Protein 5JJX (pdb70)

Secondary structure (DSSP, 8-state):
-HHHHHHHHHHHHHHHHH-TT-HHHHHHHHHHHHHTT-HHHHHHHHHHHHHHS---HHHHHHHHHHHHHH--SHHHHHHHHHHHHHHTTSS--HHHHHHHHHHHHHTTTSTTHHHHHHHHHHHHHHHHTT-TTTSHHHHHHHHHHHHTT--HHHHHHHHHHHTS--TTHHHHHHHHHHH-SSPPPHHHHHHHHHHHHHHHHHHHHHHHHHHSPTT-HHHHHHHHHHHHHH--HHHHHHHHHHHHHH-TT-HHHHHHHHHHHTT---HHHHHHHHHHHHHH-TT-HHHHHHHHHHHHHH-

Radius of gyration: 21.84 Å; Cα contacts (8 Å, |Δi|>4): 248; chains: 1; bounding box: 52×48×53 Å

Structure (mmCIF, N/CA/C/O backbone):
data_5JJX
#
_entry.id   5JJX
#
_cell.length_a   135.113
_cell.length_b   135.113
_cell.length_c   43.210
_cell.angle_alpha   90.000
_cell.angle_beta   90.000
_cell.angle_gamma   120.000
#
_symmetry.space_group_name_H-M   'P 63'
#
loop_
_entity.id
_entity.type
_entity.pdbx_description
1 polymer 'Squamous cell carcinoma antigen recognized by T-cells 3'
2 non-polymer 'CHLORIDE ION'
3 non-polymer 'UNKNOWN ATOM OR ION'
4 water water
#
loop_
_atom_site.group_PDB
_atom_site.id
_atom_site.type_symbol
_atom_site.label_atom_id
_atom_site.label_alt_id
_atom_site.label_comp_id
_atom_site.label_asym_id
_atom_site.label_entity_id
_atom_site.label_seq_id
_atom_site.pdbx_PDB_ins_code
_atom_site.Cartn_x
_atom_site.Cartn_y
_atom_site.Cartn_z
_atom_site.occupancy
_atom_site.B_iso_or_equiv
_atom_site.auth_seq_id
_atom_site.auth_comp_id
_atom_site.auth_asym_id
_atom_site.auth_atom_id
_atom_site.pdbx_PDB_model_num
ATOM 1 N N . GLU A 1 11 ? 77.967 2.023 -32.521 1.00 74.41 90 GLU A N 1
ATOM 2 C CA . GLU A 1 11 ? 77.380 3.398 -32.439 1.00 71.59 90 GLU A CA 1
ATOM 3 C C . GLU A 1 11 ? 77.842 4.203 -31.208 1.00 69.89 90 GLU A C 1
ATOM 4 O O . GLU A 1 11 ? 77.183 5.182 -30.843 1.00 69.04 90 GLU A O 1
ATOM 6 N N . GLU A 1 12 ? 78.968 3.819 -30.590 1.00 71.83 91 GLU A N 1
ATOM 7 C CA . GLU A 1 12 ? 79.533 4.565 -29.447 1.00 70.09 91 GLU A CA 1
ATOM 8 C C . GLU A 1 12 ? 79.965 5.974 -29.879 1.00 69.78 91 GLU A C 1
ATOM 9 O O . GLU A 1 12 ? 79.634 6.958 -29.216 1.00 69.95 91 GLU A O 1
ATOM 11 N N . GLU A 1 13 ? 80.686 6.060 -30.998 1.00 66.06 92 GLU A N 1
ATOM 12 C CA . GLU A 1 13 ? 81.098 7.347 -31.574 1.00 67.55 92 GLU A CA 1
ATOM 13 C C . GLU A 1 13 ? 79.900 8.224 -31.944 1.00 68.01 92 GLU A C 1
ATOM 14 O O . GLU A 1 13 ? 79.956 9.446 -31.757 1.00 68.40 92 GLU A O 1
ATOM 16 N N . LYS A 1 14 ? 78.829 7.605 -32.463 1.00 64.85 93 LYS A N 1
ATOM 17 C CA . LYS A 1 14 ? 77.562 8.309 -32.741 1.00 65.01 93 LYS A CA 1
ATOM 18 C C . LYS A 1 14 ? 76.967 8.919 -31.455 1.00 65.35 93 LYS A C 1
ATOM 19 O O . LYS A 1 14 ? 76.563 10.095 -31.448 1.00 63.96 93 LYS A O 1
ATOM 21 N N . ASN A 1 15 ? 76.937 8.120 -30.383 1.00 64.62 94 ASN A N 1
ATOM 22 C CA . ASN A 1 15 ? 76.395 8.551 -29.079 1.00 69.10 94 ASN A CA 1
ATOM 23 C C . ASN A 1 15 ? 77.230 9.690 -28.483 1.00 65.38 94 ASN A C 1
ATOM 24 O O . ASN A 1 15 ? 76.714 10.797 -28.229 1.00 58.98 94 ASN A O 1
ATOM 29 N N . GLN A 1 16 ? 78.524 9.407 -28.314 1.00 64.90 95 GLN A N 1
ATOM 30 C CA . GLN A 1 16 ? 79.489 10.375 -27.768 1.00 63.52 95 GLN A CA 1
ATOM 31 C C . GLN A 1 16 ? 79.489 11.717 -28.497 1.00 65.90 95 GLN A C 1
ATOM 32 O O . GLN A 1 16 ? 79.633 12.766 -27.865 1.00 62.09 95 GLN A O 1
ATOM 38 N N . LEU A 1 17 ? 79.301 11.677 -29.817 1.00 66.66 96 LEU A N 1
ATOM 39 C CA . LEU A 1 17 ? 79.117 12.888 -30.623 1.00 67.46 96 LEU A CA 1
ATOM 40 C C . LEU A 1 17 ? 77.873 13.688 -30.189 1.00 66.58 96 LEU A C 1
ATOM 41 O O . LEU A 1 17 ? 77.955 14.920 -30.033 1.00 59.79 96 LEU A O 1
ATOM 43 N N . GLU A 1 18 ? 76.737 13.003 -30.000 1.00 65.05 97 GLU A N 1
ATOM 44 C CA . GLU A 1 18 ? 75.500 13.689 -29.571 1.00 70.20 97 GLU A CA 1
ATOM 45 C C . GLU A 1 18 ? 75.511 14.052 -28.068 1.00 67.03 97 GLU A C 1
ATOM 46 O O . GLU A 1 18 ? 74.850 15.013 -27.668 1.00 69.43 97 GLU A O 1
ATOM 52 N N . ILE A 1 19 ? 76.262 13.305 -27.257 1.00 61.56 98 ILE A N 1
ATOM 53 C CA . ILE A 1 19 ? 76.586 13.736 -25.876 1.00 61.87 98 ILE A CA 1
ATOM 54 C C . ILE A 1 19 ? 77.358 15.066 -25.877 1.00 60.94 98 ILE A C 1
ATOM 55 O O . ILE A 1 19 ? 76.972 16.003 -25.171 1.00 54.11 98 ILE A O 1
ATOM 60 N N . GLU A 1 20 ? 78.418 15.153 -26.694 1.00 62.43 99 GLU A N 1
ATOM 61 C CA . GLU A 1 20 ? 79.207 16.395 -26.823 1.00 60.87 99 GLU A CA 1
ATOM 62 C C . GLU A 1 20 ? 78.382 17.549 -27.392 1.00 60.03 99 GLU A C 1
ATOM 63 O O . GLU A 1 20 ? 78.578 18.696 -26.988 1.00 64.23 99 GLU A O 1
ATOM 65 N N . ARG A 1 21 ? 77.464 17.250 -28.318 1.00 59.57 100 ARG A N 1
ATOM 66 C CA . ARG A 1 21 ? 76.605 18.283 -28.931 1.00 58.02 100 ARG A CA 1
ATOM 67 C C . ARG A 1 21 ? 75.667 18.908 -27.889 1.00 56.20 100 ARG A C 1
ATOM 68 O O . ARG A 1 21 ? 75.562 20.138 -27.768 1.00 61.19 100 ARG A O 1
ATOM 70 N N . LEU A 1 22 ? 74.995 18.036 -27.146 1.00 56.69 101 LEU A N 1
ATOM 71 C CA . LEU A 1 22 ? 74.098 18.423 -26.046 1.00 53.03 101 LEU A CA 1
ATOM 72 C C . LEU A 1 22 ? 74.834 19.225 -24.980 1.00 52.00 101 LEU A C 1
ATOM 73 O O . LEU A 1 22 ? 74.353 20.277 -24.553 1.00 53.16 101 LEU A O 1
ATOM 78 N N . GLU A 1 23 ? 76.019 18.746 -24.597 1.00 50.68 102 GLU A N 1
ATOM 79 C CA . GLU A 1 23 ? 76.928 19.505 -23.724 1.00 53.98 102 GLU A CA 1
ATOM 80 C C . GLU A 1 23 ? 77.254 20.907 -24.259 1.00 56.38 102 GLU A C 1
ATOM 81 O O . GLU A 1 23 ? 77.059 21.906 -23.544 1.00 54.40 102 GLU A O 1
ATOM 87 N N . GLU A 1 24 ? 77.707 20.992 -25.515 1.00 55.30 103 GLU A N 1
ATOM 88 C CA . GLU A 1 24 ? 77.964 22.299 -26.145 1.00 56.25 103 GLU A CA 1
ATOM 89 C C . GLU A 1 24 ? 76.714 23.197 -26.109 1.00 55.78 103 GLU A C 1
ATOM 90 O O . GLU A 1 24 ? 76.811 24.378 -25.753 1.00 54.09 103 GLU A O 1
ATOM 93 N N . GLN A 1 25 ? 75.553 22.620 -26.451 1.00 56.09 104 GLN A N 1
ATOM 94 C CA . GLN A 1 25 ? 74.258 23.322 -26.393 1.00 58.54 104 GLN A CA 1
ATOM 95 C C . GLN A 1 25 ? 73.946 23.828 -24.981 1.00 57.70 104 GLN A C 1
ATOM 96 O O . GLN A 1 25 ? 73.377 24.912 -24.821 1.00 59.81 104 GLN A O 1
ATOM 100 N N . LEU A 1 26 ? 74.304 23.043 -23.963 1.00 58.05 105 LEU A N 1
ATOM 101 C CA . LEU A 1 26 ? 74.145 23.489 -22.570 1.00 58.64 105 LEU A CA 1
ATOM 102 C C . LEU A 1 26 ? 75.138 24.586 -22.185 1.00 59.72 105 LEU A C 1
ATOM 103 O O . LEU A 1 26 ? 74.778 25.499 -21.442 1.00 61.79 105 LEU A O 1
ATOM 108 N N . SER A 1 27 ? 76.370 24.528 -22.689 1.00 61.23 106 SER A N 1
ATOM 109 C CA . SER A 1 27 ? 77.314 25.633 -22.458 1.00 62.32 106 SER A CA 1
ATOM 110 C C . SER A 1 27 ? 76.870 26.898 -23.200 1.00 65.47 106 SER A C 1
ATOM 111 O O . SER A 1 27 ? 77.097 28.008 -22.716 1.00 64.25 106 SER A O 1
ATOM 114 N N . ILE A 1 28 ? 76.224 26.722 -24.355 1.00 65.30 107 ILE A N 1
ATOM 115 C CA . ILE A 1 28 ? 75.584 27.831 -25.068 1.00 67.65 107 ILE A CA 1
ATOM 116 C C . ILE A 1 28 ? 74.415 28.362 -24.236 1.00 67.81 107 ILE A C 1
ATOM 117 O O . ILE A 1 28 ? 74.317 29.565 -23.997 1.00 64.95 107 ILE A O 1
ATOM 121 N N . ASN A 1 29 ? 73.539 27.456 -23.799 1.00 70.07 108 ASN A N 1
ATOM 122 C CA . ASN A 1 29 ? 72.373 27.824 -22.999 1.00 66.62 108 ASN A CA 1
ATOM 123 C C . ASN A 1 29 ? 72.006 26.751 -21.969 1.00 61.46 108 ASN A C 1
ATOM 124 O O . ASN A 1 29 ? 71.405 25.722 -22.307 1.00 56.28 108 ASN A O 1
ATOM 129 N N . VAL A 1 30 ? 72.365 27.015 -20.710 1.00 57.26 109 VAL A N 1
ATOM 130 C CA . VAL A 1 30 ? 72.098 26.076 -19.609 1.00 55.11 109 VAL A CA 1
ATOM 131 C C . VAL A 1 30 ? 70.609 25.938 -19.279 1.00 51.30 109 VAL A C 1
ATOM 132 O O . VAL A 1 30 ? 70.198 24.917 -18.725 1.00 51.26 109 VAL A O 1
ATOM 136 N N . TYR A 1 31 ? 69.807 26.946 -19.630 1.00 49.08 110 TYR A N 1
ATOM 137 C CA . TYR A 1 31 ? 68.364 26.943 -19.355 1.00 50.55 110 TYR A CA 1
ATOM 138 C C . TYR A 1 31 ? 67.491 26.154 -20.352 1.00 49.95 110 TYR A C 1
ATOM 139 O O . TYR A 1 31 ? 66.272 26.319 -20.367 1.00 54.82 110 TYR A O 1
ATOM 148 N N . ASP A 1 32 ? 68.098 25.280 -21.143 1.00 50.97 111 ASP A N 1
ATOM 149 C CA . ASP A 1 32 ? 67.371 24.381 -22.034 1.00 51.64 111 ASP A CA 1
ATOM 150 C C . ASP A 1 32 ? 67.042 23.070 -21.278 1.00 47.68 111 ASP A C 1
ATOM 151 O O . ASP A 1 32 ? 67.846 22.157 -21.235 1.00 47.58 111 ASP A O 1
ATOM 156 N N . TYR A 1 33 ? 65.856 23.016 -20.676 1.00 45.61 112 TYR A N 1
ATOM 157 C CA . TYR A 1 33 ? 65.371 21.855 -19.890 1.00 44.80 112 TYR A CA 1
ATOM 158 C C . TYR A 1 33 ? 65.408 20.509 -20.608 1.00 47.26 112 TYR A C 1
ATOM 159 O O . TYR A 1 33 ? 65.844 19.514 -20.033 1.00 44.56 112 TYR A O 1
ATOM 168 N N . ASN A 1 34 ? 64.920 20.470 -21.850 1.00 48.46 113 ASN A N 1
ATOM 169 C CA . ASN A 1 34 ? 64.849 19.208 -22.606 1.00 48.50 113 ASN A CA 1
ATOM 170 C C . ASN A 1 34 ? 66.213 18.665 -22.962 1.00 47.38 113 ASN A C 1
ATOM 171 O O . ASN A 1 34 ? 66.391 17.461 -23.018 1.00 53.02 113 ASN A O 1
ATOM 176 N N . CYS A 1 35 ? 67.170 19.559 -23.201 1.00 51.80 114 CYS A N 1
ATOM 177 C CA . CYS A 1 35 ? 68.558 19.175 -23.444 1.00 51.04 114 CYS A CA 1
ATOM 178 C C . CYS A 1 35 ? 69.149 18.458 -22.220 1.00 47.63 114 CYS A C 1
ATOM 179 O O . CYS A 1 35 ? 69.766 17.390 -22.347 1.00 44.48 114 CYS A O 1
ATOM 182 N N . HIS A 1 36 ? 68.936 19.034 -21.032 1.00 46.06 115 HIS A N 1
ATOM 183 C CA . HIS A 1 36 ? 69.315 18.371 -19.765 1.00 41.35 115 HIS A CA 1
ATOM 184 C C . HIS A 1 36 ? 68.739 16.966 -19.678 1.00 37.98 115 HIS A C 1
ATOM 185 O O . HIS A 1 36 ? 69.465 16.001 -19.419 1.00 38.14 115 HIS A O 1
ATOM 192 N N . VAL A 1 37 ? 67.437 16.853 -19.929 1.00 39.21 116 VAL A N 1
ATOM 193 C CA . VAL A 1 37 ? 66.745 15.568 -19.837 1.00 39.29 116 VAL A CA 1
ATOM 194 C C . VAL A 1 37 ? 67.308 14.570 -20.869 1.00 42.71 116 VAL A C 1
ATOM 195 O O . VAL A 1 37 ? 67.545 13.413 -20.541 1.00 44.19 116 VAL A O 1
ATOM 199 N N . ASP A 1 38 ? 67.501 15.030 -22.104 1.00 49.32 117 ASP A N 1
ATOM 200 C CA . ASP A 1 38 ? 68.047 14.192 -23.192 1.00 52.10 117 ASP A CA 1
ATOM 201 C C . ASP A 1 38 ? 69.446 13.698 -22.809 1.00 51.03 117 ASP A C 1
ATOM 202 O O . ASP A 1 38 ? 69.708 12.497 -22.798 1.00 53.56 117 ASP A O 1
ATOM 207 N N . LEU A 1 39 ? 70.316 14.641 -22.444 1.00 52.99 118 LEU A N 1
ATOM 208 C CA . LEU A 1 39 ? 71.662 14.328 -21.955 1.00 48.92 118 LEU A CA 1
ATOM 209 C C . LEU A 1 39 ? 71.652 13.266 -20.859 1.00 49.69 118 LEU A C 1
ATOM 210 O O . LEU A 1 39 ? 72.415 12.296 -20.944 1.00 49.32 118 LEU A O 1
ATOM 215 N N . ILE A 1 40 ? 70.789 13.432 -19.844 1.00 46.09 119 ILE A N 1
ATOM 216 C CA . ILE A 1 40 ? 70.734 12.480 -18.714 1.00 44.62 119 ILE A CA 1
ATOM 217 C C . ILE A 1 40 ? 70.223 11.099 -19.168 1.00 48.59 119 ILE A C 1
ATOM 218 O O . ILE A 1 40 ? 70.683 10.069 -18.648 1.00 44.22 119 ILE A O 1
ATOM 223 N N . ARG A 1 41 ? 69.258 11.084 -20.094 1.00 52.61 120 ARG A N 1
ATOM 224 C CA . ARG A 1 41 ? 68.659 9.814 -20.567 1.00 57.95 120 ARG A CA 1
ATOM 225 C C . ARG A 1 41 ? 69.705 8.888 -21.210 1.00 57.36 120 ARG A C 1
ATOM 226 O O . ARG A 1 41 ? 69.786 7.699 -20.872 1.00 63.31 120 ARG A O 1
ATOM 234 N N . LEU A 1 42 ? 70.498 9.457 -22.111 1.00 57.73 121 LEU A N 1
ATOM 235 C CA . LEU A 1 42 ? 71.598 8.743 -22.777 1.00 63.29 121 LEU A CA 1
ATOM 236 C C . LEU A 1 42 ? 72.522 8.063 -21.784 1.00 62.18 121 LEU A C 1
ATOM 237 O O . LEU A 1 42 ? 72.734 6.841 -21.835 1.00 62.45 121 LEU A O 1
ATOM 242 N N . LEU A 1 43 ? 73.024 8.875 -20.855 1.00 55.10 122 LEU A N 1
ATOM 243 C CA . LEU A 1 43 ? 74.103 8.491 -19.983 1.00 51.87 122 LEU A CA 1
ATOM 244 C C . LEU A 1 43 ? 73.695 7.368 -19.017 1.00 54.40 122 LEU A C 1
ATOM 245 O O . LEU A 1 43 ? 74.555 6.585 -18.596 1.00 53.87 122 LEU A O 1
ATOM 250 N N . ARG A 1 44 ? 72.404 7.295 -18.659 1.00 48.71 123 ARG A N 1
ATOM 251 C CA . ARG A 1 44 ? 71.889 6.227 -17.779 1.00 51.20 123 ARG A CA 1
ATOM 252 C C . ARG A 1 44 ? 71.936 4.875 -18.524 1.00 56.78 123 ARG A C 1
ATOM 253 O O . ARG A 1 44 ? 72.338 3.830 -17.948 1.00 48.50 123 ARG A O 1
ATOM 261 N N . LEU A 1 45 ? 71.566 4.926 -19.811 1.00 59.75 124 LEU A N 1
ATOM 262 C CA . LEU A 1 45 ? 71.601 3.761 -20.703 1.00 65.93 124 LEU A CA 1
ATOM 263 C C . LEU A 1 45 ? 73.040 3.367 -20.944 1.00 71.31 124 LEU A C 1
ATOM 264 O O . LEU A 1 45 ? 73.405 2.210 -20.738 1.00 72.69 124 LEU A O 1
ATOM 269 N N . GLU A 1 46 ? 73.854 4.348 -21.349 1.00 74.10 125 GLU A N 1
ATOM 270 C CA . GLU A 1 46 ? 75.293 4.142 -21.566 1.00 71.11 125 GLU A CA 1
ATOM 271 C C . GLU A 1 46 ? 76.085 3.676 -20.339 1.00 69.14 125 GLU A C 1
ATOM 272 O O . GLU A 1 46 ? 77.240 3.282 -20.475 1.00 80.37 125 GLU A O 1
ATOM 278 N N . GLY A 1 47 ? 75.486 3.727 -19.152 1.00 67.00 126 GLY A N 1
ATOM 279 C CA . GLY A 1 47 ? 76.131 3.247 -17.934 1.00 68.65 126 GLY A CA 1
ATOM 280 C C . GLY A 1 47 ? 77.194 4.179 -17.355 1.00 67.23 126 GLY A C 1
ATOM 281 O O . GLY A 1 47 ? 77.871 3.796 -16.395 1.00 67.55 126 GLY A O 1
ATOM 282 N N . GLU A 1 48 ? 77.343 5.389 -17.913 1.00 63.87 127 GLU A N 1
ATOM 283 C CA . GLU A 1 48 ? 78.252 6.412 -17.369 1.00 57.40 127 GLU A CA 1
ATOM 284 C C . GLU A 1 48 ? 77.682 6.970 -16.059 1.00 52.91 127 GLU A C 1
ATOM 285 O O . GLU A 1 48 ? 77.259 8.129 -16.000 1.00 51.54 127 GLU A O 1
ATOM 288 N N . LEU A 1 49 ? 77.698 6.147 -15.007 1.00 50.19 128 LEU A N 1
ATOM 289 C CA . LEU A 1 49 ? 77.042 6.457 -13.739 1.00 49.60 128 LEU A CA 1
ATOM 290 C C . LEU A 1 49 ? 77.516 7.787 -13.128 1.00 50.60 128 LEU A C 1
ATOM 291 O O . LEU A 1 49 ? 76.729 8.500 -12.490 1.00 42.18 128 LEU A O 1
ATOM 296 N N . THR A 1 50 ? 78.802 8.090 -13.311 1.00 45.26 129 THR A N 1
ATOM 297 C CA . THR A 1 50 ? 79.398 9.294 -12.751 1.00 45.23 129 THR A CA 1
ATOM 298 C C . THR A 1 50 ? 78.868 10.528 -13.455 1.00 39.27 129 THR A C 1
ATOM 299 O O . THR A 1 50 ? 78.443 11.469 -12.800 1.00 40.20 129 THR A O 1
ATOM 303 N N . LYS A 1 51 ? 78.864 10.521 -14.783 1.00 39.67 130 LYS A N 1
ATOM 304 C CA . LYS A 1 51 ? 78.371 11.669 -15.530 1.00 41.13 130 LYS A CA 1
ATOM 305 C C . LYS A 1 51 ? 76.856 11.875 -15.406 1.00 38.09 130 LYS A C 1
ATOM 306 O O . LYS A 1 51 ? 76.401 13.007 -15.491 1.00 37.65 130 LYS A O 1
ATOM 312 N N . VAL A 1 52 ? 76.097 10.798 -15.220 1.00 36.13 131 VAL A N 1
ATOM 313 C CA . VAL A 1 52 ? 74.654 10.875 -14.968 1.00 35.84 131 VAL A CA 1
ATOM 314 C C . VAL A 1 52 ? 74.376 11.617 -13.649 1.00 32.84 131 VAL A C 1
ATOM 315 O O . VAL A 1 52 ? 73.488 12.445 -13.589 1.00 33.43 131 VAL A O 1
ATOM 319 N N . ARG A 1 53 ? 75.108 11.261 -12.600 1.00 31.53 132 ARG A N 1
ATOM 320 C CA . ARG A 1 53 ? 74.927 11.882 -11.292 1.00 34.74 132 ARG A CA 1
ATOM 321 C C . ARG A 1 53 ? 75.281 13.370 -11.340 1.00 34.95 132 ARG A C 1
ATOM 322 O O . ARG A 1 53 ? 74.535 14.201 -10.814 1.00 29.69 132 ARG A O 1
ATOM 330 N N . MET A 1 54 ? 76.402 13.696 -11.976 1.00 34.27 133 MET A N 1
ATOM 331 C CA . MET A 1 54 ? 76.796 15.094 -12.182 1.00 39.12 133 MET A CA 1
ATOM 332 C C . MET A 1 54 ? 75.767 15.894 -12.992 1.00 35.45 133 MET A C 1
ATOM 333 O O . MET A 1 54 ? 75.450 17.040 -12.645 1.00 31.76 133 MET A O 1
ATOM 338 N N . ALA A 1 55 ? 75.244 15.290 -14.056 1.00 32.92 134 ALA A N 1
ATOM 339 C CA . ALA A 1 55 ? 74.229 15.931 -14.893 1.00 31.94 134 ALA A CA 1
ATOM 340 C C . ALA A 1 55 ? 72.928 16.175 -14.129 1.00 31.22 134 ALA A C 1
ATOM 341 O O . ALA A 1 55 ? 72.298 17.231 -14.269 1.00 29.68 134 ALA A O 1
ATOM 343 N N . ARG A 1 56 ? 72.515 15.178 -13.349 1.00 30.56 135 ARG A N 1
ATOM 344 C CA . ARG A 1 56 ? 71.359 15.333 -12.471 1.00 31.25 135 ARG A CA 1
ATOM 345 C C . ARG A 1 56 ? 71.564 16.449 -11.455 1.00 28.77 135 ARG A C 1
ATOM 346 O O . ARG A 1 56 ? 70.670 17.260 -11.247 1.00 28.79 135 ARG A O 1
ATOM 354 N N . GLN A 1 57 ? 72.743 16.498 -10.852 1.00 31.34 136 GLN A N 1
ATOM 355 C CA . GLN A 1 57 ? 73.042 17.524 -9.851 1.00 33.89 136 GLN A CA 1
ATOM 356 C C . GLN A 1 57 ? 72.927 18.907 -10.470 1.00 33.55 136 GLN A C 1
ATOM 357 O O . GLN A 1 57 ? 72.291 19.783 -9.903 1.00 32.84 136 GLN A O 1
ATOM 363 N N . LYS A 1 58 ? 73.511 19.076 -11.660 1.00 34.86 137 LYS A N 1
ATOM 364 C CA . LYS A 1 58 ? 73.482 20.365 -12.354 1.00 36.43 137 LYS A CA 1
ATOM 365 C C . LYS A 1 58 ? 72.107 20.738 -12.831 1.00 33.31 137 LYS A C 1
ATOM 366 O O . LYS A 1 58 ? 71.675 21.874 -12.625 1.00 29.76 137 LYS A O 1
ATOM 372 N N . MET A 1 59 ? 71.380 19.780 -13.403 1.00 29.64 138 MET A N 1
ATOM 373 C CA . MET A 1 59 ? 69.994 20.039 -13.759 1.00 30.18 138 MET A CA 1
ATOM 374 C C . MET A 1 59 ? 69.163 20.494 -12.552 1.00 30.26 138 MET A C 1
ATOM 375 O O . MET A 1 59 ? 68.402 21.457 -12.645 1.00 30.51 138 MET A O 1
ATOM 380 N N . SER A 1 60 ? 69.310 19.810 -11.428 1.00 30.33 139 SER A N 1
ATOM 381 C CA . SER A 1 60 ? 68.489 20.098 -10.260 1.00 30.93 139 SER A CA 1
ATOM 382 C C . SER A 1 60 ? 68.867 21.428 -9.581 1.00 31.78 139 SER A C 1
ATOM 383 O O . SER A 1 60 ? 68.049 21.978 -8.855 1.00 33.49 139 SER A O 1
ATOM 386 N N . GLU A 1 61 ? 70.089 21.921 -9.793 1.00 33.36 140 GLU A N 1
ATOM 387 C CA . GLU A 1 61 ? 70.452 23.293 -9.379 1.00 35.72 140 GLU A CA 1
ATOM 388 C C . GLU A 1 61 ? 69.698 24.345 -10.178 1.00 33.02 140 GLU A C 1
ATOM 389 O O . GLU A 1 61 ? 69.299 25.371 -9.658 1.00 33.53 140 GLU A O 1
ATOM 395 N N . ILE A 1 62 ? 69.531 24.086 -11.466 1.00 33.97 141 ILE A N 1
ATOM 396 C CA . ILE A 1 62 ? 68.876 25.024 -12.363 1.00 34.65 141 ILE A CA 1
ATOM 397 C C . ILE A 1 62 ? 67.363 24.913 -12.264 1.00 35.99 141 ILE A C 1
ATOM 398 O O . ILE A 1 62 ? 66.699 25.920 -12.237 1.00 35.19 141 ILE A O 1
ATOM 403 N N . PHE A 1 63 ? 66.809 23.700 -12.239 1.00 32.82 142 PHE A N 1
ATOM 404 C CA . PHE A 1 63 ? 65.365 23.511 -12.349 1.00 32.48 142 PHE A CA 1
ATOM 405 C C . PHE A 1 63 ? 64.743 22.759 -11.174 1.00 33.38 142 PHE A C 1
ATOM 406 O O . PHE A 1 63 ? 65.307 21.756 -10.731 1.00 31.32 142 PHE A O 1
ATOM 414 N N . PRO A 1 64 ? 63.550 23.208 -10.722 1.00 31.82 143 PRO A N 1
ATOM 415 C CA . PRO A 1 64 ? 62.647 22.335 -9.987 1.00 31.85 143 PRO A CA 1
ATOM 416 C C . PRO A 1 64 ? 62.358 21.107 -10.840 1.00 33.99 143 PRO A C 1
ATOM 417 O O . PRO A 1 64 ? 62.181 21.248 -12.053 1.00 32.05 143 PRO A O 1
ATOM 421 N N . LEU A 1 65 ? 62.363 19.923 -10.233 1.00 31.40 144 LEU A N 1
ATOM 422 C CA . LEU A 1 65 ? 62.096 18.682 -10.971 1.00 31.01 144 LEU A CA 1
ATOM 423 C C . LEU A 1 65 ? 60.728 18.117 -10.659 1.00 31.50 144 LEU A C 1
ATOM 424 O O . LEU A 1 65 ? 60.208 18.252 -9.525 1.00 31.08 144 LEU A O 1
ATOM 429 N N . THR A 1 66 ? 60.158 17.429 -11.654 1.00 34.28 145 THR A N 1
ATOM 430 C CA . THR A 1 66 ? 58.891 16.708 -11.480 1.00 33.01 145 THR A CA 1
ATOM 431 C C . THR A 1 66 ? 59.128 15.487 -10.619 1.00 33.34 145 THR A C 1
ATOM 432 O O . THR A 1 66 ? 60.278 15.053 -10.435 1.00 31.29 145 THR A O 1
ATOM 436 N N . GLU A 1 67 ? 58.040 14.907 -10.128 1.00 33.96 146 GLU A N 1
ATOM 437 C CA . GLU A 1 67 ? 58.123 13.678 -9.340 1.00 35.99 146 GLU A CA 1
ATOM 438 C C . GLU A 1 67 ? 58.840 12.558 -10.071 1.00 34.99 146 GLU A C 1
ATOM 439 O O . GLU A 1 67 ? 59.622 11.818 -9.467 1.00 32.22 146 GLU A O 1
ATOM 445 N N . GLU A 1 68 ? 58.555 12.412 -11.359 1.00 34.53 147 GLU A N 1
ATOM 446 C CA . GLU A 1 68 ? 59.183 11.362 -12.152 1.00 36.24 147 GLU A CA 1
ATOM 447 C C . GLU A 1 68 ? 60.684 11.501 -12.207 1.00 32.15 147 GLU A C 1
ATOM 448 O O . GLU A 1 68 ? 61.393 10.540 -12.016 1.00 32.55 147 GLU A O 1
ATOM 451 N N . LEU A 1 69 ? 61.173 12.699 -12.493 1.00 34.77 148 LEU A N 1
ATOM 452 C CA . LEU A 1 69 ? 62.616 12.914 -12.565 1.00 34.58 148 LEU A CA 1
ATOM 453 C C . LEU A 1 69 ? 63.314 12.656 -11.230 1.00 31.41 148 LEU A C 1
ATOM 454 O O . LEU A 1 69 ? 64.379 12.055 -11.203 1.00 30.81 148 LEU A O 1
ATOM 459 N N . TRP A 1 70 ? 62.701 13.094 -10.135 1.00 30.09 149 TRP A N 1
ATOM 460 C CA . TRP A 1 70 ? 63.288 12.861 -8.818 1.00 29.77 149 TRP A CA 1
ATOM 461 C C . TRP A 1 70 ? 63.376 11.375 -8.524 1.00 29.32 149 TRP A C 1
ATOM 462 O O . TRP A 1 70 ? 64.371 10.911 -8.002 1.00 30.15 149 TRP A O 1
ATOM 473 N N . LEU A 1 71 ? 62.288 10.663 -8.801 1.00 30.86 150 LEU A N 1
ATOM 474 C CA . LEU A 1 71 ? 62.184 9.259 -8.435 1.00 33.76 150 LEU A CA 1
ATOM 475 C C . LEU A 1 71 ? 63.162 8.381 -9.214 1.00 33.13 150 LEU A C 1
ATOM 476 O O . LEU A 1 71 ? 63.688 7.444 -8.641 1.00 32.14 150 LEU A O 1
ATOM 481 N N . GLU A 1 72 ? 63.416 8.698 -10.484 1.00 35.11 151 GLU A N 1
ATOM 482 C CA . GLU A 1 72 ? 64.456 7.991 -11.265 1.00 35.10 151 GLU A CA 1
ATOM 483 C C . GLU A 1 72 ? 65.839 8.133 -10.610 1.00 33.73 151 GLU A C 1
ATOM 484 O O . GLU A 1 72 ? 66.594 7.162 -10.477 1.00 30.09 151 GLU A O 1
ATOM 490 N N . TRP A 1 73 ? 66.146 9.353 -10.175 1.00 29.71 152 TRP A N 1
ATOM 491 C CA . TRP A 1 73 ? 67.376 9.613 -9.488 1.00 28.72 152 TRP A CA 1
ATOM 492 C C . TRP A 1 73 ? 67.408 8.883 -8.162 1.00 30.60 152 TRP A C 1
ATOM 493 O O . TRP A 1 73 ? 68.367 8.172 -7.875 1.00 30.92 152 TRP A O 1
ATOM 504 N N . LEU A 1 74 ? 66.371 9.063 -7.343 1.00 30.94 153 LEU A N 1
ATOM 505 C CA . LEU A 1 74 ? 66.346 8.419 -6.027 1.00 30.91 153 LEU A CA 1
ATOM 506 C C . LEU A 1 74 ? 66.476 6.893 -6.123 1.00 31.54 153 LEU A C 1
ATOM 507 O O . LEU A 1 74 ? 67.233 6.298 -5.372 1.00 29.57 153 LEU A O 1
ATOM 512 N N . HIS A 1 75 ? 65.757 6.279 -7.054 1.00 32.63 154 HIS A N 1
ATOM 513 C CA . HIS A 1 75 ? 65.876 4.831 -7.270 1.00 33.07 154 HIS A CA 1
ATOM 514 C C . HIS A 1 75 ? 67.304 4.373 -7.538 1.00 30.75 154 HIS A C 1
ATOM 515 O O . HIS A 1 75 ? 67.761 3.439 -6.898 1.00 31.87 154 HIS A O 1
ATOM 522 N N . ASP A 1 76 ? 68.012 5.061 -8.435 1.00 33.07 155 ASP A N 1
ATOM 523 C CA . ASP A 1 76 ? 69.395 4.719 -8.734 1.00 32.94 155 ASP A CA 1
ATOM 524 C C . ASP A 1 76 ? 70.282 4.864 -7.492 1.00 36.96 155 ASP A C 1
ATOM 525 O O . ASP A 1 76 ? 71.111 3.981 -7.197 1.00 35.69 155 ASP A O 1
ATOM 530 N N . GLU A 1 77 ? 70.089 5.956 -6.746 1.00 34.75 156 GLU A N 1
ATOM 531 C CA . GLU A 1 77 ? 70.903 6.215 -5.563 1.00 33.22 156 GLU A CA 1
ATOM 532 C C . GLU A 1 77 ? 70.579 5.238 -4.438 1.00 31.33 156 GLU A C 1
ATOM 533 O O . GLU A 1 77 ? 71.475 4.810 -3.743 1.00 35.15 156 GLU A O 1
ATOM 539 N N . ILE A 1 78 ? 69.312 4.874 -4.259 1.00 32.02 157 ILE A N 1
ATOM 540 C CA . ILE A 1 78 ? 68.956 3.843 -3.279 1.00 33.43 157 ILE A CA 1
ATOM 541 C C . ILE A 1 78 ? 69.730 2.534 -3.558 1.00 34.33 157 ILE A C 1
ATOM 542 O O . ILE A 1 78 ? 70.280 1.934 -2.645 1.00 33.49 157 ILE A O 1
ATOM 547 N N . SER A 1 79 ? 69.795 2.122 -4.822 1.00 34.16 158 SER A N 1
ATOM 548 C CA . SER A 1 79 ? 70.428 0.845 -5.168 1.00 34.73 158 SER A CA 1
ATOM 549 C C . SER A 1 79 ? 71.923 0.907 -4.990 1.00 36.06 158 SER A C 1
ATOM 550 O O . SER A 1 79 ? 72.542 -0.071 -4.596 1.00 38.26 158 SER A O 1
ATOM 553 N N . MET A 1 80 ? 72.503 2.066 -5.264 1.00 37.21 159 MET A N 1
ATOM 554 C CA . MET A 1 80 ? 73.935 2.242 -5.118 1.00 37.63 159 MET A CA 1
ATOM 555 C C . MET A 1 80 ? 74.412 2.447 -3.677 1.00 39.03 159 MET A C 1
ATOM 556 O O . MET A 1 80 ? 75.593 2.272 -3.406 1.00 39.97 159 MET A O 1
ATOM 561 N N . ALA A 1 81 ? 73.511 2.801 -2.763 1.00 37.36 160 ALA A N 1
ATOM 562 C CA . ALA A 1 81 ? 73.856 3.000 -1.352 1.00 39.04 160 ALA A CA 1
ATOM 563 C C . ALA A 1 81 ? 74.140 1.672 -0.656 1.00 43.32 160 ALA A C 1
ATOM 564 O O . ALA A 1 81 ? 73.289 0.779 -0.651 1.00 46.53 160 ALA A O 1
ATOM 566 N N . GLN A 1 82 ? 75.326 1.553 -0.061 1.00 42.12 161 GLN A N 1
ATOM 567 C CA . GLN A 1 82 ? 75.753 0.299 0.575 1.00 46.99 161 GLN A CA 1
ATOM 568 C C . GLN A 1 82 ? 75.841 0.292 2.089 1.00 48.26 161 GLN A C 1
ATOM 569 O O . GLN A 1 82 ? 75.716 -0.771 2.696 1.00 52.20 161 GLN A O 1
ATOM 575 N N . ASP A 1 83 ? 76.098 1.447 2.693 1.00 46.42 162 ASP A N 1
ATOM 576 C CA . ASP A 1 83 ? 76.289 1.538 4.144 1.00 46.88 162 ASP A CA 1
ATOM 577 C C . ASP A 1 83 ? 75.426 2.661 4.750 1.00 46.23 162 ASP A C 1
ATOM 578 O O . ASP A 1 83 ? 74.704 3.374 4.031 1.00 39.50 162 ASP A O 1
ATOM 583 N N . GLY A 1 84 ? 75.504 2.796 6.073 1.00 43.64 163 GLY A N 1
ATOM 584 C CA . GLY A 1 84 ? 74.779 3.829 6.825 1.00 44.48 163 GLY A CA 1
ATOM 585 C C . GLY A 1 84 ? 75.031 5.247 6.351 1.00 42.60 163 GLY A C 1
ATOM 586 O O . GLY A 1 84 ? 74.122 6.074 6.348 1.00 43.39 163 GLY A O 1
ATOM 587 N N . LEU A 1 85 ? 76.256 5.521 5.918 1.00 42.28 164 LEU A N 1
ATOM 588 C CA . LEU A 1 85 ? 76.630 6.850 5.466 1.00 44.94 164 LEU A CA 1
ATOM 589 C C . LEU A 1 85 ? 76.047 7.181 4.081 1.00 44.58 164 LEU A C 1
ATOM 590 O O . LEU A 1 85 ? 75.511 8.275 3.854 1.00 39.61 164 LEU A O 1
ATOM 595 N N . ASP A 1 86 ? 76.158 6.231 3.158 1.00 38.39 165 ASP A N 1
ATOM 596 C CA . ASP A 1 86 ? 75.462 6.335 1.871 1.00 38.72 165 ASP A CA 1
ATOM 597 C C . ASP A 1 86 ? 73.960 6.538 2.074 1.00 34.40 165 ASP A C 1
ATOM 598 O O . ASP A 1 86 ? 73.365 7.363 1.402 1.00 35.97 165 ASP A O 1
ATOM 603 N N . ARG A 1 87 ? 73.365 5.778 2.988 1.00 33.20 166 ARG A N 1
ATOM 604 C CA . ARG A 1 87 ? 71.942 5.913 3.315 1.00 35.45 166 ARG A CA 1
ATOM 605 C C . ARG A 1 87 ? 71.593 7.346 3.728 1.00 37.39 166 ARG A C 1
ATOM 606 O O . ARG A 1 87 ? 70.597 7.901 3.260 1.00 36.59 166 ARG A O 1
ATOM 614 N N . GLU A 1 88 ? 72.433 7.954 4.564 1.00 37.89 167 GLU A N 1
ATOM 615 C CA . GLU A 1 88 ? 72.195 9.333 5.001 1.00 41.10 167 GLU A CA 1
ATOM 616 C C . GLU A 1 88 ? 72.228 10.305 3.836 1.00 39.50 167 GLU A C 1
ATOM 617 O O . GLU A 1 88 ? 71.451 11.253 3.811 1.00 36.75 167 GLU A O 1
ATOM 623 N N . HIS A 1 89 ? 73.118 10.065 2.878 1.00 35.34 168 HIS A N 1
ATOM 624 C CA . HIS A 1 89 ? 73.188 10.896 1.693 1.00 36.97 168 HIS A CA 1
ATOM 625 C C . HIS A 1 89 ? 71.969 10.706 0.801 1.00 34.42 168 HIS A C 1
ATOM 626 O O . HIS A 1 89 ? 71.536 11.666 0.157 1.00 30.80 168 HIS A O 1
ATOM 633 N N . VAL A 1 90 ? 71.401 9.496 0.789 1.00 31.02 169 VAL A N 1
ATOM 634 C CA . VAL A 1 90 ? 70.132 9.272 0.093 1.00 30.87 169 VAL A CA 1
ATOM 635 C C . VAL A 1 90 ? 68.987 10.034 0.811 1.00 30.71 169 VAL A C 1
ATOM 636 O O . VAL A 1 90 ? 68.162 10.660 0.151 1.00 29.42 169 VAL A O 1
ATOM 640 N N . TYR A 1 91 ? 68.955 10.008 2.140 1.00 28.27 170 TYR A N 1
ATOM 641 C CA . TYR A 1 91 ? 67.995 10.830 2.877 1.00 29.14 170 TYR A CA 1
ATOM 642 C C . TYR A 1 91 ? 68.162 12.323 2.556 1.00 29.12 170 TYR A C 1
ATOM 643 O O . TYR A 1 91 ? 67.156 13.017 2.378 1.00 29.12 170 TYR A O 1
ATOM 652 N N . ASP A 1 92 ? 69.404 12.796 2.462 1.00 29.20 171 ASP A N 1
ATOM 653 C CA . ASP A 1 92 ? 69.679 14.172 2.030 1.00 32.43 171 ASP A CA 1
ATOM 654 C C . ASP A 1 92 ? 69.051 14.454 0.650 1.00 30.85 171 ASP A C 1
ATOM 655 O O . ASP A 1 92 ? 68.521 15.540 0.423 1.00 29.75 171 ASP A O 1
ATOM 660 N N . LEU A 1 93 ? 69.105 13.474 -0.264 1.00 29.75 172 LEU A N 1
ATOM 661 C CA . LEU A 1 93 ? 68.496 13.625 -1.581 1.00 28.45 172 LEU A CA 1
ATOM 662 C C . LEU A 1 93 ? 66.962 13.679 -1.524 1.00 28.22 172 LEU A C 1
ATOM 663 O O . LEU A 1 93 ? 66.355 14.488 -2.215 1.00 29.48 172 LEU A O 1
ATOM 668 N N . PHE A 1 94 ? 66.352 12.860 -0.669 1.00 29.42 173 PHE A N 1
ATOM 669 C CA . PHE A 1 94 ? 64.916 12.945 -0.403 1.00 29.74 173 PHE A CA 1
ATOM 670 C C . PHE A 1 94 ? 64.525 14.337 0.119 1.00 30.64 173 PHE A C 1
ATOM 671 O O . PHE A 1 94 ? 63.516 14.896 -0.302 1.00 28.05 173 PHE A O 1
ATOM 679 N N . GLU A 1 95 ? 65.331 14.890 1.024 1.00 29.62 174 GLU A N 1
ATOM 680 C CA . GLU A 1 95 ? 65.044 16.204 1.605 1.00 30.61 174 GLU A CA 1
ATOM 681 C C . GLU A 1 95 ? 65.049 17.303 0.544 1.00 30.87 174 GLU A C 1
ATOM 682 O O . GLU A 1 95 ? 64.211 18.185 0.560 1.00 33.04 174 GLU A O 1
ATOM 688 N N . LYS A 1 96 ? 65.985 17.222 -0.386 1.00 30.20 175 LYS A N 1
ATOM 689 C CA . LYS A 1 96 ? 66.049 18.126 -1.541 1.00 33.22 175 LYS A CA 1
ATOM 690 C C . LYS A 1 96 ? 64.798 17.895 -2.419 1.00 32.94 175 LYS A C 1
ATOM 691 O O . LYS A 1 96 ? 64.093 18.849 -2.810 1.00 30.98 175 LYS A O 1
ATOM 697 N N . ALA A 1 97 ? 64.500 16.621 -2.664 1.00 31.19 176 ALA A N 1
ATOM 698 C CA . ALA A 1 97 ? 63.415 16.227 -3.574 1.00 32.05 176 ALA A CA 1
ATOM 699 C C . ALA A 1 97 ? 62.028 16.721 -3.183 1.00 31.43 176 ALA A C 1
ATOM 700 O O . ALA A 1 97 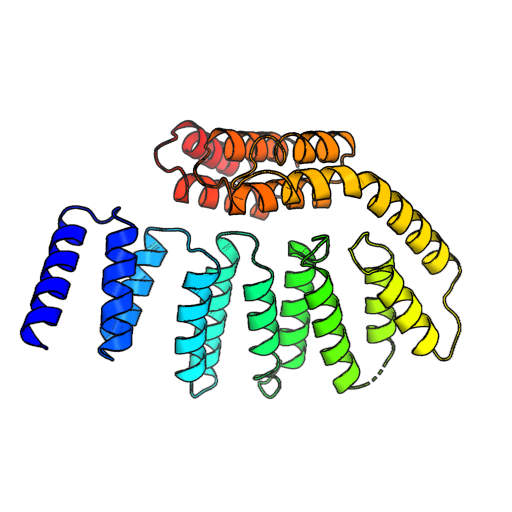? 61.242 17.132 -4.045 1.00 32.53 176 ALA A O 1
ATOM 702 N N . VAL A 1 98 ? 61.718 16.686 -1.894 1.00 30.41 177 VAL A N 1
ATOM 703 C CA . VAL A 1 98 ? 60.377 17.043 -1.437 1.00 31.57 177 VAL A CA 1
ATOM 704 C C . VAL A 1 98 ? 60.104 18.549 -1.443 1.00 32.68 177 VAL A C 1
ATOM 705 O O . VAL A 1 98 ? 58.947 18.968 -1.273 1.00 31.97 177 VAL A O 1
ATOM 709 N N . LYS A 1 99 ? 61.143 19.360 -1.646 1.00 32.14 178 LYS A N 1
ATOM 710 C CA . LYS A 1 99 ? 60.980 20.815 -1.607 1.00 31.66 178 LYS A CA 1
ATOM 711 C C . LYS A 1 99 ? 60.290 21.406 -2.826 1.00 32.31 178 LYS A C 1
ATOM 712 O O . LYS A 1 99 ? 59.700 22.474 -2.690 1.00 30.07 178 LYS A O 1
ATOM 718 N N . ASP A 1 100 ? 60.376 20.770 -4.005 1.00 28.59 179 ASP A N 1
ATOM 719 C CA . ASP A 1 100 ? 59.979 21.472 -5.254 1.00 29.00 179 ASP A CA 1
ATOM 720 C C . ASP A 1 100 ? 58.470 21.670 -5.403 1.00 29.47 179 ASP A C 1
ATOM 721 O O . ASP A 1 100 ? 57.993 22.803 -5.624 1.00 28.46 179 ASP A O 1
ATOM 726 N N . TYR A 1 101 ? 57.724 20.571 -5.279 1.00 30.08 180 TYR A N 1
ATOM 727 C CA . TYR A 1 101 ? 56.267 20.575 -5.384 1.00 30.79 180 TYR A CA 1
ATOM 728 C C . TYR A 1 101 ? 55.712 19.534 -4.447 1.00 32.84 180 TYR A C 1
ATOM 729 O O . TYR A 1 101 ? 56.450 18.639 -3.993 1.00 33.65 180 TYR A O 1
ATOM 738 N N A ILE A 1 102 ? 54.415 19.608 -4.139 0.50 33.28 181 ILE A N 1
ATOM 739 N N B ILE A 1 102 ? 54.411 19.614 -4.188 0.50 33.76 181 ILE A N 1
ATOM 740 C CA A ILE A 1 102 ? 53.822 18.531 -3.329 0.50 32.33 181 ILE A CA 1
ATOM 741 C CA B ILE A 1 102 ? 53.707 18.575 -3.430 0.50 33.20 181 ILE A CA 1
ATOM 742 C C A ILE A 1 102 ? 53.938 17.233 -4.113 0.50 32.42 181 ILE A C 1
ATOM 743 C C B ILE A 1 102 ? 53.916 17.224 -4.140 0.50 32.88 181 ILE A C 1
ATOM 744 O O A ILE A 1 102 ? 53.816 17.215 -5.336 0.50 33.97 181 ILE A O 1
ATOM 745 O O B ILE A 1 102 ? 53.839 17.164 -5.366 0.50 34.21 181 ILE A O 1
ATOM 754 N N . CYS A 1 103 ? 54.239 16.161 -3.392 1.00 32.32 182 CYS A N 1
ATOM 755 C CA . CYS A 1 103 ? 54.774 14.946 -4.004 1.00 31.97 182 CYS A CA 1
ATOM 756 C C . CYS A 1 103 ? 54.431 13.683 -3.205 1.00 32.22 182 CYS A C 1
ATOM 757 O O . CYS A 1 103 ? 55.309 13.092 -2.577 1.00 33.27 182 CYS A O 1
ATOM 760 N N . PRO A 1 104 ? 53.161 13.245 -3.270 1.00 32.92 183 PRO A N 1
ATOM 761 C CA . PRO A 1 104 ? 52.684 12.056 -2.538 1.00 33.29 183 PRO A CA 1
ATOM 762 C C . PRO A 1 104 ? 53.502 10.800 -2.815 1.00 32.70 183 PRO A C 1
ATOM 763 O O . PRO A 1 104 ? 53.756 10.027 -1.904 1.00 31.25 183 PRO A O 1
ATOM 767 N N . ASN A 1 105 ? 53.914 10.612 -4.064 1.00 32.36 184 ASN A N 1
ATOM 768 C CA . ASN A 1 105 ? 54.719 9.446 -4.434 1.00 33.51 184 ASN A CA 1
ATOM 769 C C . ASN A 1 105 ? 56.138 9.498 -3.916 1.00 32.51 184 ASN A C 1
ATOM 770 O O . ASN A 1 105 ? 56.674 8.469 -3.521 1.00 29.70 184 ASN A O 1
ATOM 775 N N . ILE A 1 106 ? 56.751 10.684 -3.885 1.00 29.14 185 ILE A N 1
ATOM 776 C CA . ILE A 1 106 ? 58.079 10.791 -3.273 1.00 29.71 185 ILE A CA 1
ATOM 777 C C . ILE A 1 106 ? 57.995 10.470 -1.786 1.00 28.77 185 ILE A C 1
ATOM 778 O O . ILE A 1 106 ? 58.848 9.742 -1.253 1.00 28.97 185 ILE A O 1
ATOM 783 N N . TRP A 1 107 ? 56.988 11.017 -1.110 1.00 28.75 186 TRP A N 1
ATOM 784 C CA . TRP A 1 107 ? 56.759 10.693 0.294 1.00 30.78 186 TRP A CA 1
ATOM 785 C C . TRP A 1 107 ? 56.556 9.200 0.530 1.00 30.95 186 TRP A C 1
ATOM 786 O O . TRP A 1 107 ? 57.144 8.645 1.453 1.00 29.03 186 TRP A O 1
ATOM 797 N N . LEU A 1 108 ? 55.758 8.535 -0.299 1.00 32.97 187 LEU A N 1
ATOM 798 C CA . LEU A 1 108 ? 55.586 7.078 -0.161 1.00 34.19 187 LEU A CA 1
ATOM 799 C C . LEU A 1 108 ? 56.897 6.341 -0.279 1.00 32.26 187 LEU A C 1
ATOM 800 O O . LEU A 1 108 ? 57.181 5.428 0.490 1.00 32.29 187 LEU A O 1
ATOM 805 N N . GLU A 1 109 ? 57.710 6.752 -1.234 1.00 31.61 188 GLU A N 1
ATOM 806 C CA . GLU A 1 109 ? 59.008 6.117 -1.439 1.00 33.91 188 GLU A CA 1
ATOM 807 C C . GLU A 1 109 ? 59.989 6.437 -0.317 1.00 32.67 188 GLU A C 1
ATOM 808 O O . GLU A 1 109 ? 60.806 5.594 0.045 1.00 31.26 188 GLU A O 1
ATOM 814 N N . TYR A 1 110 ? 59.886 7.638 0.248 1.00 32.41 189 TYR A N 1
ATOM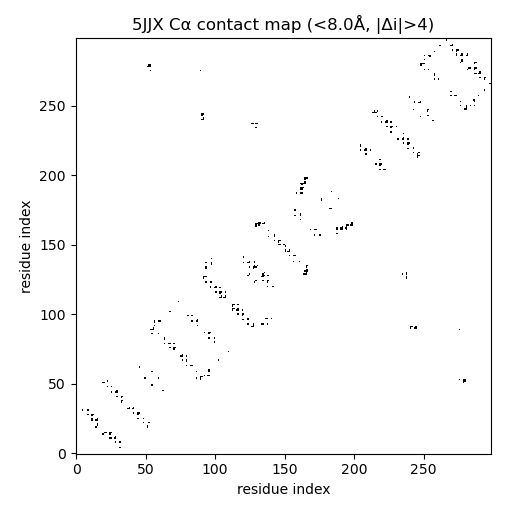 815 C CA . TYR A 1 110 ? 60.711 8.030 1.398 1.00 30.95 189 TYR A CA 1
ATOM 816 C C . TYR A 1 110 ? 60.360 7.130 2.585 1.00 31.13 189 TYR A C 1
ATOM 817 O O . TYR A 1 110 ? 61.257 6.580 3.242 1.00 29.68 189 TYR A O 1
ATOM 826 N N . GLY A 1 111 ? 59.055 6.978 2.834 1.00 31.87 190 GLY A N 1
ATOM 827 C CA . GLY A 1 111 ? 58.538 6.100 3.878 1.00 34.64 190 GLY A CA 1
ATOM 828 C C . GLY A 1 111 ? 59.025 4.666 3.724 1.00 37.00 190 GLY A C 1
ATOM 829 O O . GLY A 1 111 ? 59.526 4.080 4.686 1.00 37.18 190 GLY A O 1
ATOM 830 N N . GLN A 1 112 ? 58.903 4.114 2.512 1.00 38.52 191 GLN A N 1
ATOM 831 C CA . GLN A 1 112 ? 59.354 2.743 2.223 1.00 37.51 191 GLN A CA 1
ATOM 832 C C . GLN A 1 112 ? 60.875 2.606 2.378 1.00 39.09 191 GLN A C 1
ATOM 833 O O . GLN A 1 112 ? 61.345 1.626 2.984 1.00 39.28 191 GLN A O 1
ATOM 835 N N . TYR A 1 113 ? 61.651 3.580 1.879 1.00 35.69 192 TYR A N 1
ATOM 836 C CA . TYR A 1 113 ? 63.108 3.532 2.039 1.00 35.18 192 TYR A CA 1
ATOM 837 C C . TYR A 1 113 ? 63.525 3.567 3.523 1.00 34.63 192 TYR A C 1
ATOM 838 O O . TYR A 1 113 ? 64.434 2.825 3.948 1.00 33.12 192 TYR A O 1
ATOM 847 N N A SER A 1 114 ? 62.853 4.420 4.294 0.50 33.34 193 SER A N 1
ATOM 848 N N B SER A 1 114 ? 62.854 4.401 4.313 0.50 34.66 193 SER A N 1
ATOM 849 C CA A SER A 1 114 ? 63.082 4.539 5.729 0.50 32.24 193 SER A CA 1
ATOM 850 C CA B SER A 1 114 ? 63.140 4.499 5.742 0.50 34.42 193 SER A CA 1
ATOM 851 C C A SER A 1 114 ? 62.779 3.218 6.469 0.50 34.88 193 SER A C 1
ATOM 852 C C B SER A 1 114 ? 62.775 3.208 6.496 0.50 36.13 193 SER A C 1
ATOM 853 O O A SER A 1 114 ? 63.545 2.808 7.347 0.50 35.91 193 SER A O 1
ATOM 854 O O B SER A 1 114 ? 63.488 2.808 7.423 0.50 36.90 193 SER A O 1
ATOM 859 N N . VAL A 1 115 ? 61.679 2.556 6.098 1.00 35.05 194 VAL A N 1
ATOM 860 C CA . VAL A 1 115 ? 61.306 1.237 6.660 1.00 36.40 194 VAL A CA 1
ATOM 861 C C . VAL A 1 115 ? 62.360 0.172 6.286 1.00 39.54 194 VAL A C 1
ATOM 862 O O . VAL A 1 115 ? 62.653 -0.713 7.089 1.00 37.58 194 VAL A O 1
ATOM 866 N N . GLY A 1 116 ? 62.920 0.270 5.081 1.00 40.01 195 GLY A N 1
ATOM 867 C CA . GLY A 1 116 ? 64.081 -0.516 4.696 1.00 41.65 195 GLY A CA 1
ATOM 868 C C . GLY A 1 116 ? 65.277 -0.345 5.631 1.00 43.10 195 GLY A C 1
ATOM 869 O O . GLY A 1 116 ? 66.014 -1.302 5.884 1.00 42.93 195 GLY A O 1
ATOM 870 N N . GLY A 1 117 ? 65.475 0.868 6.144 1.00 37.14 196 GLY A N 1
ATOM 871 C CA . GLY A 1 117 ? 66.519 1.134 7.135 1.00 36.08 196 GLY A CA 1
ATOM 872 C C . GLY A 1 117 ? 66.085 1.093 8.585 1.00 32.67 196 GLY A C 1
ATOM 873 O O . GLY A 1 117 ? 66.728 1.693 9.429 1.00 34.88 196 GLY A O 1
ATOM 874 N N . ILE A 1 118 ? 65.016 0.376 8.887 1.00 33.78 197 ILE A N 1
ATOM 875 C CA . ILE A 1 118 ? 64.490 0.280 10.256 1.00 36.36 197 ILE A CA 1
ATOM 876 C C . ILE A 1 118 ? 65.553 -0.128 11.284 1.00 34.55 197 ILE A C 1
ATOM 877 O O . ILE A 1 118 ? 65.542 0.371 12.409 1.00 31.78 197 ILE A O 1
ATOM 882 N N . GLY A 1 119 ? 66.483 -0.976 10.867 1.00 33.06 198 GLY A N 1
ATOM 883 C CA . GLY A 1 119 ? 67.536 -1.477 11.724 1.00 36.75 198 GLY A CA 1
ATOM 884 C C . GLY A 1 119 ? 68.675 -0.526 12.014 1.00 38.52 198 GLY A C 1
ATOM 885 O O . GLY A 1 119 ? 69.567 -0.878 12.782 1.00 32.85 198 GLY A O 1
ATOM 886 N N . GLN A 1 120 ? 68.672 0.664 11.403 1.00 36.63 199 GLN A N 1
ATOM 887 C CA . GLN A 1 120 ? 69.583 1.735 11.819 1.00 38.88 199 GLN A CA 1
ATOM 888 C C . GLN A 1 120 ? 69.214 2.144 13.24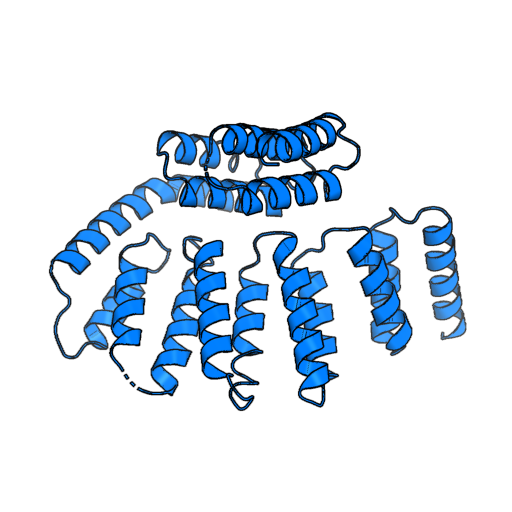5 1.00 37.09 199 GLN A C 1
ATOM 889 O O . GLN A 1 120 ? 68.055 2.026 13.647 1.00 34.92 199 GLN A O 1
ATOM 895 N N . LYS A 1 121 ? 70.190 2.633 14.006 1.00 38.65 200 LYS A N 1
ATOM 896 C CA . LYS A 1 121 ? 69.879 3.180 15.339 1.00 40.51 200 LYS A CA 1
ATOM 897 C C . LYS A 1 121 ? 68.964 4.387 15.149 1.00 40.07 200 LYS A C 1
ATOM 898 O O . LYS A 1 121 ? 69.233 5.229 14.313 1.00 37.26 200 LYS A O 1
ATOM 904 N N . GLY A 1 122 ? 67.872 4.442 15.898 1.00 40.01 201 GLY A N 1
ATOM 905 C CA . GLY A 1 122 ? 66.870 5.482 15.719 1.00 38.75 201 GLY A CA 1
ATOM 906 C C . GLY A 1 122 ? 65.973 5.277 14.508 1.00 37.92 201 GLY A C 1
ATOM 907 O O . GLY A 1 122 ? 65.273 6.189 14.114 1.00 38.27 201 GLY A O 1
ATOM 908 N N . GLY A 1 123 ? 65.969 4.075 13.937 1.00 38.56 202 GLY A N 1
ATOM 909 C CA . GLY A 1 123 ? 65.244 3.796 12.699 1.00 37.24 202 GLY A CA 1
ATOM 910 C C . GLY A 1 123 ? 63.736 3.900 12.823 1.00 38.58 202 GLY A C 1
ATOM 911 O O . GLY A 1 123 ? 63.080 4.299 11.864 1.00 36.86 202 GLY A O 1
ATOM 912 N N . LEU A 1 124 ? 63.184 3.577 13.995 1.00 35.67 203 LEU A N 1
ATOM 913 C CA . LEU A 1 124 ? 61.723 3.640 14.202 1.00 38.19 203 LEU A CA 1
ATOM 914 C C . LEU A 1 124 ? 61.211 5.086 14.207 1.00 36.66 203 LEU A C 1
ATOM 915 O O . LEU A 1 124 ? 60.184 5.391 13.600 1.00 36.74 203 LEU A O 1
ATOM 920 N N . GLU A 1 125 ? 61.936 5.943 14.906 1.00 37.66 204 GLU A N 1
ATOM 921 C CA . GLU A 1 125 ? 61.658 7.382 14.978 1.00 38.60 204 GLU A CA 1
ATOM 922 C C . GLU A 1 125 ? 61.746 8.032 13.593 1.00 36.42 204 GLU A C 1
ATOM 923 O O . GLU A 1 125 ? 60.992 8.955 13.293 1.00 38.61 204 GLU A O 1
ATOM 929 N N . LYS A 1 126 ? 62.700 7.576 12.785 1.00 34.21 205 LYS A N 1
ATOM 930 C CA . LYS A 1 126 ? 62.901 8.100 11.437 1.00 34.49 205 LYS A CA 1
ATOM 931 C C . LYS A 1 126 ? 61.677 7.788 10.589 1.00 35.91 205 LYS A C 1
ATOM 932 O O . LYS A 1 126 ? 61.165 8.684 9.905 1.00 37.14 205 LYS A O 1
ATOM 938 N N . VAL A 1 127 ? 61.194 6.538 10.645 1.00 34.49 206 VAL A N 1
ATOM 939 C CA . VAL A 1 127 ? 59.996 6.148 9.882 1.00 33.78 206 VAL A CA 1
ATOM 940 C C . VAL A 1 127 ? 58.767 6.983 10.278 1.00 34.49 206 VAL A C 1
ATOM 941 O O . VAL A 1 127 ? 58.023 7.484 9.401 1.00 29.77 206 VAL A O 1
ATOM 945 N N . ARG A 1 128 ? 58.517 7.102 11.582 1.00 32.39 207 ARG A N 1
ATOM 946 C CA . ARG A 1 128 ? 57.349 7.847 12.039 1.00 34.64 207 ARG A CA 1
ATOM 947 C C . ARG A 1 128 ? 57.436 9.339 11.709 1.00 34.52 207 ARG A C 1
ATOM 948 O O . ARG A 1 128 ? 56.408 9.955 11.418 1.00 34.71 207 ARG A O 1
ATOM 956 N N . SER A 1 129 ? 58.646 9.899 11.794 1.00 33.94 208 SER A N 1
ATOM 957 C CA . SER A 1 129 ? 58.882 11.295 11.397 1.00 36.18 208 SER A CA 1
ATOM 958 C C . SER A 1 129 ? 58.542 11.493 9.912 1.00 34.93 208 SER A C 1
ATOM 959 O O . SER A 1 129 ? 57.827 12.440 9.535 1.00 34.36 208 SER A O 1
ATOM 962 N N . VAL A 1 130 ? 59.013 10.576 9.078 1.00 31.88 209 VAL A N 1
ATOM 963 C CA . VAL A 1 130 ? 58.751 10.649 7.636 1.00 30.87 209 VAL A CA 1
ATOM 964 C C . VAL A 1 130 ? 57.251 10.603 7.318 1.00 33.01 209 VAL A C 1
ATOM 965 O O . VAL A 1 130 ? 56.759 11.445 6.552 1.00 30.60 209 VAL A O 1
ATOM 969 N N . PHE A 1 131 ? 56.520 9.656 7.910 1.00 30.91 210 PHE A N 1
ATOM 970 C CA . PHE A 1 131 ? 55.078 9.549 7.659 1.00 33.73 210 PHE A CA 1
ATOM 971 C C . PHE A 1 131 ? 54.273 10.725 8.220 1.00 32.86 210 PHE A C 1
ATOM 972 O O . PHE A 1 131 ? 53.330 11.177 7.565 1.00 34.28 210 PHE A O 1
ATOM 980 N N . GLU A 1 132 ? 54.624 11.209 9.407 1.00 32.93 211 GLU A N 1
ATOM 981 C CA . GLU A 1 132 ? 53.962 12.398 9.962 1.00 34.94 211 GLU A CA 1
ATOM 982 C C . GLU A 1 132 ? 54.199 13.634 9.076 1.00 34.57 211 GLU A C 1
ATOM 983 O O . GLU A 1 132 ? 53.272 14.408 8.823 1.00 36.44 211 GLU A O 1
ATOM 989 N N . ARG A 1 133 ? 55.425 13.807 8.599 1.00 31.42 212 ARG A N 1
ATOM 990 C CA . ARG A 1 133 ? 55.732 14.913 7.683 1.00 33.12 212 ARG A CA 1
ATOM 991 C C . ARG A 1 133 ? 54.995 14.791 6.342 1.00 33.53 212 ARG A C 1
ATOM 992 O O . ARG A 1 133 ? 54.478 15.787 5.813 1.00 31.90 212 ARG A O 1
ATOM 1000 N N . ALA A 1 134 ? 54.926 13.567 5.810 1.00 33.08 213 ALA A N 1
ATOM 1001 C CA . ALA A 1 134 ? 54.108 13.275 4.643 1.00 33.37 213 ALA A CA 1
ATOM 1002 C C . ALA A 1 134 ? 52.658 13.632 4.883 1.00 34.27 213 ALA A C 1
ATOM 1003 O O . ALA A 1 134 ? 52.045 14.263 4.040 1.00 33.53 213 ALA A O 1
ATOM 1005 N N . LEU A 1 135 ? 52.101 13.205 6.017 1.00 34.67 214 LEU A N 1
ATOM 1006 C CA . LEU A 1 135 ? 50.709 13.494 6.315 1.00 36.43 214 LEU A CA 1
ATOM 1007 C C . LEU A 1 135 ? 50.459 14.991 6.471 1.00 35.90 214 LEU A C 1
ATOM 1008 O O . LEU A 1 135 ? 49.440 15.478 5.999 1.00 36.92 214 LEU A O 1
ATOM 1013 N N . SER A 1 136 ? 51.389 15.722 7.084 1.00 36.51 215 SER A N 1
ATOM 1014 C CA . SER A 1 136 ? 51.296 17.175 7.149 1.00 35.96 215 SER A CA 1
ATOM 1015 C C . SER A 1 136 ? 51.204 17.867 5.790 1.00 36.44 215 SER A C 1
ATOM 1016 O O . SER A 1 136 ? 50.554 18.884 5.679 1.00 35.41 215 SER A O 1
ATOM 1019 N N . SER A 1 137 ? 51.865 17.327 4.774 1.00 35.46 216 SER A N 1
ATOM 1020 C CA . SER A 1 137 ? 51.853 17.928 3.443 1.00 35.53 216 SER A CA 1
ATOM 1021 C C . SER A 1 137 ? 50.663 17.457 2.611 1.00 36.25 216 SER A C 1
ATOM 1022 O O . SER A 1 137 ? 49.998 18.288 2.005 1.00 34.33 216 SER A O 1
ATOM 1025 N N . VAL A 1 138 ? 50.436 16.136 2.561 1.00 33.94 217 VAL A N 1
ATOM 1026 C CA . VAL A 1 138 ? 49.503 15.523 1.607 1.00 34.69 217 VAL A CA 1
ATOM 1027 C C . VAL A 1 138 ? 48.404 14.657 2.231 1.00 34.57 217 VAL A C 1
ATOM 1028 O O . VAL A 1 138 ? 47.656 14.014 1.495 1.00 33.23 217 VAL A O 1
ATOM 1032 N N . GLY A 1 139 ? 48.297 14.646 3.558 1.00 35.84 218 GLY A N 1
ATOM 1033 C CA . GLY A 1 139 ? 47.329 13.800 4.255 1.00 36.99 218 GLY A CA 1
ATOM 1034 C C . GLY A 1 139 ? 45.889 14.203 3.987 1.00 38.66 218 GLY A C 1
ATOM 1035 O O . GLY A 1 139 ? 44.989 13.382 4.143 1.00 42.94 218 GLY A O 1
ATOM 1036 N N . LEU A 1 140 ? 45.667 15.466 3.604 1.00 39.55 219 LEU A N 1
ATOM 1037 C CA . LEU A 1 140 ? 44.336 15.946 3.193 1.00 41.12 219 LEU A CA 1
ATOM 1038 C C . LEU A 1 140 ? 44.062 15.813 1.695 1.00 42.16 219 LEU A C 1
ATOM 1039 O O . LEU A 1 140 ? 42.996 16.208 1.236 1.00 42.52 219 LEU A O 1
ATOM 1044 N N . HIS A 1 141 ? 45.000 15.263 0.920 1.00 43.66 220 HIS A N 1
ATOM 1045 C CA . HIS A 1 141 ? 44.847 15.198 -0.531 1.00 42.22 220 HIS A CA 1
ATOM 1046 C C . HIS A 1 141 ? 43.771 14.150 -0.844 1.00 45.94 220 HIS A C 1
ATOM 1047 O O . HIS A 1 141 ? 43.937 12.973 -0.527 1.00 40.98 220 HIS A O 1
ATOM 1054 N N . MET A 1 142 ? 42.707 14.586 -1.517 1.00 48.52 221 MET A N 1
ATOM 1055 C CA . MET A 1 142 ? 41.463 13.803 -1.617 1.00 51.60 221 MET A CA 1
ATOM 1056 C C . MET A 1 142 ? 41.570 12.485 -2.403 1.00 49.91 221 MET A C 1
ATOM 1057 O O . MET A 1 142 ? 40.861 11.509 -2.107 1.00 50.02 221 MET A O 1
ATOM 1062 N N . THR A 1 143 ? 42.434 12.474 -3.413 1.00 46.91 222 THR A N 1
ATOM 1063 C CA . THR A 1 143 ? 42.698 11.285 -4.225 1.00 50.44 222 THR A CA 1
ATOM 1064 C C . THR A 1 143 ? 44.023 10.555 -3.914 1.00 50.84 222 THR A C 1
ATOM 1065 O O . THR A 1 143 ? 44.150 9.373 -4.206 1.00 50.54 222 THR A O 1
ATOM 1069 N N . LYS A 1 144 ? 45.006 11.251 -3.336 1.00 45.95 223 LYS A N 1
ATOM 1070 C CA . LYS A 1 144 ? 46.354 10.702 -3.151 1.00 45.33 223 LYS A CA 1
ATOM 1071 C C . LYS A 1 144 ? 46.818 10.570 -1.703 1.00 44.18 223 LYS A C 1
ATOM 1072 O O . LYS A 1 144 ? 47.832 9.924 -1.449 1.00 45.49 223 LYS A O 1
ATOM 1078 N N . GLY A 1 145 ? 46.097 11.178 -0.764 1.00 41.84 224 GLY A N 1
ATOM 1079 C CA . GLY A 1 145 ? 46.470 11.140 0.640 1.00 42.98 224 GLY A CA 1
ATOM 1080 C C . GLY A 1 145 ? 46.253 9.772 1.271 1.00 44.17 224 GLY A C 1
ATOM 1081 O O . GLY A 1 145 ? 47.026 9.373 2.166 1.00 42.64 224 GLY A O 1
ATOM 1082 N N . LEU A 1 146 ? 45.233 9.051 0.790 1.00 43.48 225 LEU A N 1
ATOM 1083 C CA . LEU A 1 146 ? 44.829 7.776 1.383 1.00 43.12 225 LEU A CA 1
ATOM 1084 C C . LEU A 1 146 ? 45.928 6.720 1.337 1.00 41.01 225 LEU A C 1
ATOM 1085 O O . LEU A 1 146 ? 46.080 5.985 2.299 1.00 40.29 225 LEU A O 1
ATOM 1090 N N . ALA A 1 147 ? 46.691 6.646 0.241 1.00 40.78 226 ALA A N 1
ATOM 1091 C CA . ALA A 1 147 ? 47.803 5.691 0.157 1.00 42.83 226 ALA A CA 1
ATOM 1092 C C . ALA A 1 147 ? 48.808 5.872 1.296 1.00 41.01 226 ALA A C 1
ATOM 1093 O O . ALA A 1 147 ? 49.375 4.903 1.764 1.00 38.79 226 ALA A O 1
ATOM 1095 N N . LEU A 1 148 ? 48.994 7.107 1.770 1.00 40.95 227 LEU A N 1
ATOM 1096 C CA . LEU A 1 148 ? 49.933 7.371 2.869 1.00 40.70 227 LEU A CA 1
ATOM 1097 C C . LEU A 1 148 ? 49.385 6.974 4.235 1.00 39.70 227 LEU A C 1
ATOM 1098 O O . LEU A 1 148 ? 50.123 6.448 5.067 1.00 37.06 227 LEU A O 1
ATOM 1103 N N . TRP A 1 149 ? 48.109 7.251 4.476 1.00 40.42 228 TRP A N 1
ATOM 1104 C CA . TRP A 1 149 ? 47.455 6.762 5.691 1.00 41.82 228 TRP A CA 1
ATOM 1105 C C . TRP A 1 149 ? 47.532 5.238 5.749 1.00 41.21 228 TRP A C 1
ATOM 1106 O O . TRP A 1 149 ? 47.911 4.695 6.768 1.00 44.21 228 TRP A O 1
ATOM 1117 N N . GLU A 1 150 ? 47.216 4.569 4.640 1.00 43.33 229 GLU A N 1
ATOM 1118 C CA . GLU A 1 150 ? 47.264 3.102 4.586 1.00 44.48 229 GLU A CA 1
ATOM 1119 C C . GLU A 1 150 ? 48.661 2.552 4.784 1.00 44.65 229 GLU A C 1
ATOM 1120 O O . GLU A 1 150 ? 48.833 1.609 5.540 1.00 43.78 229 GLU A O 1
ATOM 1126 N N . ALA A 1 151 ? 49.662 3.170 4.150 1.00 43.95 230 ALA A N 1
ATOM 1127 C CA . ALA A 1 151 ? 51.060 2.739 4.315 1.00 41.04 230 ALA A CA 1
ATOM 1128 C C . ALA A 1 151 ? 51.531 2.858 5.746 1.00 39.05 230 ALA A C 1
ATOM 1129 O O . ALA A 1 151 ? 52.253 1.999 6.244 1.00 40.13 230 ALA A O 1
ATOM 1131 N N . TYR A 1 152 ? 51.133 3.938 6.404 1.00 40.02 231 TYR A N 1
ATOM 1132 C CA . TYR A 1 152 ? 51.549 4.236 7.773 1.00 37.96 231 TYR A CA 1
ATOM 1133 C C . TYR A 1 152 ? 50.885 3.234 8.734 1.00 40.70 231 TYR A C 1
ATOM 1134 O O . TYR A 1 152 ? 51.529 2.749 9.658 1.00 38.20 231 TYR A O 1
ATOM 1143 N N . ARG A 1 153 ? 49.600 2.959 8.519 1.00 40.79 232 ARG A N 1
ATOM 1144 C CA . ARG A 1 153 ? 48.881 1.926 9.291 1.00 44.80 232 ARG A CA 1
ATOM 1145 C C . ARG A 1 153 ? 49.445 0.515 9.077 1.00 45.51 232 ARG A C 1
ATOM 1146 O O . ARG A 1 153 ? 49.596 -0.225 10.046 1.00 47.32 232 ARG A O 1
ATOM 1154 N N . GLU A 1 154 ? 49.783 0.150 7.841 1.00 47.30 233 GLU A N 1
ATOM 1155 C CA . GLU A 1 154 ? 50.455 -1.146 7.585 1.00 50.17 233 GLU A CA 1
ATOM 1156 C C . GLU A 1 154 ? 51.802 -1.275 8.289 1.00 49.47 233 GLU A C 1
ATOM 1157 O O . GLU A 1 154 ? 52.175 -2.363 8.715 1.00 45.21 233 GLU A O 1
ATOM 1163 N N . PHE A 1 155 ? 52.535 -0.170 8.403 1.00 46.31 234 PHE A N 1
ATOM 1164 C CA . PHE A 1 155 ? 53.790 -0.180 9.130 1.00 44.24 234 PHE A CA 1
ATOM 1165 C C . PHE A 1 155 ? 53.562 -0.375 10.627 1.00 46.76 234 PHE A C 1
ATOM 1166 O O . PHE A 1 155 ? 54.172 -1.247 11.249 1.00 48.30 234 PHE A O 1
ATOM 1174 N N . GLU A 1 156 ? 52.695 0.450 11.200 1.00 46.58 235 GLU A N 1
ATOM 1175 C CA . GLU A 1 156 ? 52.407 0.396 12.622 1.00 50.06 235 GLU A CA 1
ATOM 1176 C C . GLU A 1 156 ? 51.782 -0.957 13.047 1.00 53.68 235 GLU A C 1
ATOM 1177 O O . GLU A 1 156 ? 52.089 -1.453 14.128 1.00 52.20 235 GLU A O 1
ATOM 1183 N N . SER A 1 157 ? 50.936 -1.546 12.196 1.00 55.24 236 SER A N 1
ATOM 1184 C CA . SER A 1 157 ? 50.373 -2.895 12.428 1.00 56.77 236 SER A CA 1
ATOM 1185 C C . SER A 1 157 ? 51.452 -3.950 12.512 1.00 57.66 236 SER A C 1
ATOM 1186 O O . SER A 1 157 ? 51.427 -4.803 13.396 1.00 59.71 236 SER A O 1
ATOM 1189 N N . ALA A 1 158 ? 52.400 -3.876 11.583 1.00 60.40 237 ALA A N 1
ATOM 1190 C CA . ALA A 1 158 ? 53.466 -4.855 11.462 1.00 61.50 237 ALA A CA 1
ATOM 1191 C C . ALA A 1 158 ? 54.486 -4.845 12.606 1.00 69.48 237 ALA A C 1
ATOM 1192 O O . ALA A 1 158 ? 55.451 -5.605 12.542 1.00 75.63 237 ALA A O 1
ATOM 1194 N N . ILE A 1 159 ? 54.301 -3.995 13.625 1.00 69.77 238 ILE A N 1
ATOM 1195 C CA . ILE A 1 159 ? 55.162 -3.995 14.815 1.00 71.11 238 ILE A CA 1
ATOM 1196 C C . ILE A 1 159 ? 54.444 -4.123 16.181 1.00 72.68 238 ILE A C 1
ATOM 1197 O O . ILE A 1 159 ? 55.121 -4.243 17.199 1.00 74.52 238 ILE A O 1
ATOM 1202 N N . VAL A 1 160 ? 53.105 -4.115 16.213 1.00 71.97 239 VAL A N 1
ATOM 1203 C CA . VAL A 1 160 ? 52.345 -4.236 17.474 1.00 72.08 239 VAL A CA 1
ATOM 1204 C C . VAL A 1 160 ? 52.304 -5.686 17.944 1.00 71.88 239 VAL A C 1
ATOM 1205 O O . VAL A 1 160 ? 52.038 -6.592 17.153 1.00 70.46 239 VAL A O 1
ATOM 1207 N N . LEU A 1 165 ? 48.308 -2.217 20.016 1.00 71.85 244 LEU A N 1
ATOM 1208 C CA . LEU A 1 165 ? 48.056 -1.615 18.708 1.00 73.21 244 LEU A CA 1
ATOM 1209 C C . LEU A 1 165 ? 47.109 -0.388 18.776 1.00 72.90 244 LEU A C 1
ATOM 1210 O O . LEU A 1 165 ? 46.184 -0.265 17.967 1.00 74.05 244 LEU A O 1
ATOM 1212 N N . GLU A 1 166 ? 47.368 0.519 19.726 1.00 72.26 245 GLU A N 1
ATOM 1213 C CA . GLU A 1 166 ? 46.592 1.766 19.896 1.00 66.50 245 GLU A CA 1
ATOM 1214 C C . GLU A 1 166 ? 46.849 2.796 18.789 1.00 67.67 245 GLU A C 1
ATOM 1215 O O . GLU A 1 166 ? 45.936 3.503 18.366 1.00 68.83 245 GLU A O 1
ATOM 1217 N N . LYS A 1 167 ? 48.099 2.890 18.344 1.00 66.81 246 LYS A N 1
ATOM 1218 C CA . LYS A 1 167 ? 48.493 3.810 17.267 1.00 63.98 246 LYS A CA 1
ATOM 1219 C C . LYS A 1 167 ? 47.759 3.559 15.963 1.00 62.15 246 LYS A C 1
ATOM 1220 O O . LYS A 1 167 ? 47.513 4.494 15.213 1.00 65.09 246 LYS A O 1
ATOM 1226 N N . VAL A 1 168 ? 47.428 2.301 15.690 1.00 56.71 247 VAL A N 1
ATOM 1227 C CA . VAL A 1 168 ? 46.635 1.964 14.514 1.00 59.18 247 VAL A CA 1
ATOM 1228 C C . VAL A 1 168 ? 45.193 2.490 14.673 1.00 62.67 247 VAL A C 1
ATOM 1229 O O . VAL A 1 168 ? 44.611 2.962 13.693 1.00 61.22 247 VAL A O 1
ATOM 1233 N N . HIS A 1 169 ? 44.636 2.429 15.890 1.00 62.89 248 HIS A N 1
ATOM 1234 C CA . HIS A 1 169 ? 43.338 3.075 16.185 1.00 64.22 248 HIS A CA 1
ATOM 1235 C C . HIS A 1 169 ? 43.401 4.577 15.951 1.00 56.97 248 HIS A C 1
ATOM 1236 O O . HIS A 1 169 ? 42.482 5.160 15.389 1.00 56.14 248 HIS A O 1
ATOM 1243 N N . SER A 1 170 ? 44.487 5.187 16.416 1.00 53.75 249 SER A N 1
ATOM 1244 C CA . SER A 1 170 ? 44.718 6.619 16.278 1.00 53.89 249 SER A CA 1
ATOM 1245 C C . SER A 1 170 ? 44.673 7.075 14.813 1.00 51.42 249 SER A C 1
ATOM 1246 O O . SER A 1 170 ? 44.021 8.059 14.474 1.00 53.22 249 SER A O 1
ATOM 1249 N N . LEU A 1 171 ? 45.353 6.322 13.954 1.00 53.08 250 LEU A N 1
ATOM 1250 C CA . LEU A 1 171 ? 45.442 6.623 12.521 1.00 49.83 250 LEU A CA 1
ATOM 1251 C C . LEU A 1 171 ? 44.146 6.363 11.757 1.00 54.02 250 LEU A C 1
ATOM 1252 O O . LEU A 1 171 ? 43.837 7.091 10.814 1.00 50.12 250 LEU A O 1
ATOM 1257 N N . PHE A 1 172 ? 43.400 5.320 12.143 1.00 54.84 251 PHE A N 1
ATOM 1258 C CA . PHE A 1 172 ? 42.048 5.127 11.609 1.00 51.81 251 PHE A CA 1
ATOM 1259 C C . PHE A 1 172 ? 41.184 6.327 11.974 1.00 51.51 251 PHE A C 1
ATOM 1260 O O . PHE A 1 172 ? 40.548 6.912 11.102 1.00 52.38 251 PHE A O 1
ATOM 1268 N N . ARG A 1 173 ? 41.200 6.710 13.247 1.00 52.58 252 ARG A N 1
ATOM 1269 C CA . ARG A 1 173 ? 40.322 7.774 13.753 1.00 56.78 252 ARG A CA 1
ATOM 1270 C C . ARG A 1 173 ? 40.716 9.150 13.200 1.00 57.55 252 ARG A C 1
ATOM 1271 O O . ARG A 1 173 ? 39.844 9.926 12.807 1.00 53.88 252 ARG A O 1
ATOM 1277 N N . ARG A 1 174 ? 42.020 9.443 13.162 1.00 54.63 253 ARG A N 1
ATOM 1278 C CA . ARG A 1 174 ? 42.516 10.669 12.510 1.00 51.52 253 ARG A CA 1
ATOM 1279 C C . ARG A 1 174 ? 42.078 10.761 11.048 1.00 48.28 253 ARG A C 1
ATOM 1280 O O . ARG A 1 174 ? 41.550 11.791 10.611 1.00 49.93 253 ARG A O 1
ATOM 1288 N N . GLN A 1 175 ? 42.267 9.678 10.300 1.00 49.62 254 GLN A N 1
ATOM 1289 C CA . GLN A 1 175 ? 41.901 9.675 8.887 1.00 50.17 254 GLN A CA 1
ATOM 1290 C C . GLN A 1 175 ? 40.415 9.936 8.690 1.00 54.92 254 GLN A C 1
ATOM 1291 O O . GLN A 1 175 ? 40.026 10.735 7.830 1.00 52.57 254 GLN A O 1
ATOM 1297 N N . LEU A 1 176 ? 39.593 9.260 9.492 1.00 58.02 255 LEU A N 1
ATOM 1298 C CA . LEU A 1 176 ? 38.130 9.304 9.330 1.00 59.43 255 LEU A CA 1
ATOM 1299 C C . LEU A 1 176 ? 37.483 10.655 9.677 1.00 57.20 255 LEU A C 1
ATOM 1300 O O . LEU A 1 176 ? 36.343 10.898 9.291 1.00 62.84 255 LEU A O 1
ATOM 1305 N N . ALA A 1 177 ? 38.216 11.536 10.358 1.00 54.25 256 ALA A N 1
ATOM 1306 C CA . ALA A 1 177 ? 37.834 12.946 10.472 1.00 53.36 256 ALA A CA 1
ATOM 1307 C C . ALA A 1 177 ? 38.093 13.804 9.200 1.00 56.27 256 ALA A C 1
ATOM 1308 O O . ALA A 1 177 ? 37.788 14.996 9.200 1.00 56.37 256 ALA A O 1
ATOM 1310 N N . ILE A 1 178 ? 38.638 13.217 8.129 1.00 54.21 257 ILE A N 1
ATOM 1311 C CA . ILE A 1 178 ? 39.076 13.975 6.953 1.00 55.81 257 ILE A CA 1
ATOM 1312 C C . ILE A 1 178 ? 38.330 13.473 5.737 1.00 52.64 257 ILE A C 1
ATOM 1313 O O . ILE A 1 178 ? 38.169 12.265 5.582 1.00 53.03 257 ILE A O 1
ATOM 1318 N N . PRO A 1 179 ? 37.903 14.391 4.847 1.00 51.14 258 PRO A N 1
ATOM 1319 C CA . PRO A 1 179 ? 37.285 13.938 3.598 1.00 51.61 258 PRO A CA 1
ATOM 1320 C C . PRO A 1 179 ? 38.296 13.393 2.581 1.00 53.39 258 PRO A C 1
ATOM 1321 O O . PRO A 1 179 ? 39.129 14.151 2.083 1.00 57.02 258 PRO A O 1
ATOM 1325 N N . LEU A 1 180 ? 38.213 12.096 2.287 1.00 50.79 259 LEU A N 1
ATOM 1326 C CA . LEU A 1 180 ? 39.000 11.459 1.234 1.00 51.08 259 LEU A CA 1
ATOM 1327 C C . LEU A 1 180 ? 38.138 10.505 0.429 1.00 53.84 259 LEU A C 1
ATOM 1328 O O . LEU A 1 180 ? 37.220 9.892 0.968 1.00 52.07 259 LEU A O 1
ATOM 1333 N N . TYR A 1 181 ? 38.448 10.356 -0.853 1.00 55.68 260 TYR A N 1
ATOM 1334 C CA . TYR A 1 181 ? 37.818 9.316 -1.657 1.00 57.45 260 TYR A CA 1
ATOM 1335 C C . TYR A 1 181 ? 38.085 7.920 -1.064 1.00 60.56 260 TYR A C 1
ATOM 1336 O O . TYR A 1 181 ? 39.161 7.663 -0.504 1.00 56.27 260 TYR A O 1
ATOM 1345 N N . ASP A 1 182 ? 37.067 7.055 -1.162 1.00 62.35 261 ASP A N 1
ATOM 1346 C CA . ASP A 1 182 ? 37.035 5.705 -0.551 1.00 58.85 261 ASP A CA 1
ATOM 1347 C C . ASP A 1 182 ? 37.094 5.691 0.974 1.00 55.55 261 ASP A C 1
ATOM 1348 O O . ASP A 1 182 ? 37.472 4.680 1.567 1.00 59.85 261 ASP A O 1
ATOM 1353 N N . MET A 1 183 ? 36.707 6.794 1.614 1.00 53.31 262 MET A N 1
ATOM 1354 C CA . MET A 1 183 ? 36.632 6.828 3.074 1.00 57.05 262 MET A CA 1
ATOM 1355 C C . MET A 1 183 ? 35.483 5.964 3.626 1.00 62.37 262 MET A C 1
ATOM 1356 O O . MET A 1 183 ? 35.491 5.622 4.815 1.00 65.42 262 MET A O 1
ATOM 1361 N N . GLU A 1 184 ? 34.502 5.626 2.778 1.00 64.09 263 GLU A N 1
ATOM 1362 C CA . GLU A 1 184 ? 33.469 4.640 3.138 1.00 64.81 263 GLU A CA 1
ATOM 1363 C C . GLU A 1 184 ? 34.117 3.280 3.412 1.00 62.34 263 GLU A C 1
ATOM 1364 O O . GLU A 1 184 ? 33.886 2.689 4.463 1.00 65.18 263 GLU A O 1
ATOM 1368 N N . ALA A 1 185 ? 34.957 2.824 2.482 1.00 61.72 264 ALA A N 1
ATOM 1369 C CA . ALA A 1 185 ? 35.725 1.578 2.635 1.00 60.28 264 ALA A CA 1
ATOM 1370 C C . ALA A 1 185 ? 36.620 1.539 3.877 1.00 61.86 264 ALA A C 1
ATOM 1371 O O . ALA A 1 185 ? 36.770 0.478 4.490 1.00 64.35 264 ALA A O 1
ATOM 1373 N N . THR A 1 186 ? 37.218 2.680 4.233 1.00 59.49 265 THR A N 1
ATOM 1374 C CA . THR A 1 186 ? 38.017 2.785 5.457 1.00 58.65 265 THR A CA 1
ATOM 1375 C C . THR A 1 186 ? 37.165 2.647 6.720 1.00 59.01 265 THR A C 1
ATOM 1376 O O . THR A 1 186 ? 37.614 2.063 7.709 1.00 59.09 265 THR A O 1
ATOM 1380 N N . PHE A 1 187 ? 35.958 3.205 6.700 1.00 62.75 266 PHE A N 1
ATOM 1381 C CA . PHE A 1 187 ? 35.041 3.061 7.833 1.00 65.90 266 PHE A CA 1
ATOM 1382 C C . PHE A 1 187 ? 34.623 1.599 8.041 1.00 66.85 266 PHE A C 1
ATOM 1383 O O . PHE A 1 187 ? 34.627 1.107 9.174 1.00 71.00 266 PHE A O 1
ATOM 1391 N N . ALA A 1 188 ? 34.269 0.926 6.945 1.00 69.13 267 ALA A N 1
ATOM 1392 C CA . ALA A 1 188 ? 33.963 -0.513 6.954 1.00 70.97 267 ALA A CA 1
ATOM 1393 C C . ALA A 1 188 ? 35.149 -1.321 7.459 1.00 72.35 267 ALA A C 1
ATOM 1394 O O . ALA A 1 188 ? 34.993 -2.203 8.313 1.00 71.69 267 ALA A O 1
ATOM 1396 N N . GLU A 1 189 ? 36.329 -1.010 6.917 1.00 70.91 268 GLU A N 1
ATOM 1397 C CA . GLU A 1 189 ? 37.585 -1.638 7.334 1.00 67.76 268 GLU A CA 1
ATOM 1398 C C . GLU A 1 189 ? 37.809 -1.510 8.835 1.00 65.19 268 GLU A C 1
ATOM 1399 O O . GLU A 1 189 ? 38.212 -2.475 9.480 1.00 64.76 268 GLU A O 1
ATOM 1405 N N . TYR A 1 190 ? 37.551 -0.323 9.378 1.00 63.00 269 TYR A N 1
ATOM 1406 C CA . TYR A 1 190 ? 37.788 -0.051 10.794 1.00 65.33 269 TYR A CA 1
ATOM 1407 C C . TYR A 1 190 ? 36.791 -0.784 11.692 1.00 70.49 269 TYR A C 1
ATOM 1408 O O . TYR A 1 190 ? 37.189 -1.333 12.717 1.00 71.81 269 TYR A O 1
ATOM 1417 N N . GLU A 1 191 ? 35.511 -0.781 11.305 1.00 76.15 270 GLU A N 1
ATOM 1418 C CA . GLU A 1 191 ? 34.482 -1.602 11.958 1.00 74.90 270 GLU A CA 1
ATOM 1419 C C . GLU A 1 191 ? 34.928 -3.075 12.046 1.00 74.36 270 GLU A C 1
ATOM 1420 O O . GLU A 1 191 ? 35.121 -3.592 13.151 1.00 77.02 270 GLU A O 1
ATOM 1422 N N . GLU A 1 192 ? 35.141 -3.720 10.891 1.00 68.72 271 GLU A N 1
ATOM 1423 C CA . GLU A 1 192 ? 35.585 -5.129 10.837 1.00 69.83 271 GLU A CA 1
ATOM 1424 C C . GLU A 1 192 ? 36.890 -5.415 11.610 1.00 73.63 271 GLU A C 1
ATOM 1425 O O . GLU A 1 192 ? 37.025 -6.475 12.220 1.00 77.11 271 GLU A O 1
ATOM 1427 N N . TRP A 1 193 ? 37.835 -4.472 11.582 1.00 75.82 272 TRP A N 1
ATOM 1428 C CA . TRP A 1 193 ? 39.129 -4.608 12.279 1.00 72.33 272 TRP A CA 1
ATOM 1429 C C . TRP A 1 193 ? 38.999 -4.445 13.789 1.00 73.82 272 TRP A C 1
ATOM 1430 O O . TRP A 1 193 ? 39.612 -5.190 14.557 1.00 78.91 272 TRP A O 1
ATOM 1441 N N . SER A 1 194 ? 38.228 -3.446 14.204 1.00 70.92 273 SER A N 1
ATOM 1442 C CA . SER A 1 194 ? 38.084 -3.110 15.614 1.00 73.55 273 SER A CA 1
ATOM 1443 C C . SER A 1 194 ? 37.284 -4.195 16.365 1.00 77.32 273 SER A C 1
ATOM 1444 O O . SER A 1 194 ? 36.208 -4.602 15.910 1.00 76.65 273 SER A O 1
ATOM 1447 N N . GLU A 1 195 ? 37.828 -4.673 17.489 1.00 82.26 274 GLU A N 1
ATOM 1448 C CA . GLU A 1 195 ? 37.100 -5.577 18.394 1.00 83.32 274 GLU A CA 1
ATOM 1449 C C . GLU A 1 195 ? 35.966 -4.793 19.050 1.00 84.13 274 GLU A C 1
ATOM 1450 O O . GLU A 1 195 ? 34.803 -5.151 18.898 1.00 90.20 274 GLU A O 1
ATOM 1452 N N . ASP A 1 196 ? 36.313 -3.709 19.746 1.00 84.88 275 ASP A N 1
ATOM 1453 C CA . ASP A 1 196 ? 35.324 -2.740 20.260 1.00 85.28 275 ASP A CA 1
ATOM 1454 C C . ASP A 1 196 ? 34.618 -1.985 19.124 1.00 89.16 275 ASP A C 1
ATOM 1455 O O . ASP A 1 196 ? 35.091 -1.997 17.987 1.00 93.04 275 ASP A O 1
ATOM 1460 N N . PRO A 1 197 ? 33.481 -1.325 19.427 1.00 91.27 276 PRO A N 1
ATOM 1461 C CA . PRO A 1 197 ? 32.842 -0.455 18.433 1.00 90.72 276 PRO A CA 1
ATOM 1462 C C . PRO A 1 197 ? 33.437 0.962 18.415 1.00 87.58 276 PRO A C 1
ATOM 1463 O O . PRO A 1 197 ? 34.132 1.366 19.355 1.00 84.25 276 PRO A O 1
ATOM 1467 N N . ILE A 1 198 ? 33.139 1.701 17.348 1.00 85.91 277 ILE A N 1
ATOM 1468 C CA . ILE A 1 198 ? 33.715 3.032 17.110 1.00 81.86 277 ILE A CA 1
ATOM 1469 C C . ILE A 1 198 ? 32.965 4.057 17.964 1.00 81.35 277 ILE A C 1
ATOM 1470 O O . ILE A 1 198 ? 31.741 4.034 17.977 1.00 83.09 277 ILE A O 1
ATOM 1473 N N . PRO A 1 199 ? 33.679 4.949 18.689 1.00 81.90 278 PRO A N 1
ATOM 1474 C CA . PRO A 1 199 ? 32.982 5.984 19.483 1.00 83.42 278 PRO A CA 1
ATOM 1475 C C . PRO A 1 199 ? 32.012 6.911 18.728 1.00 88.11 278 PRO A C 1
ATOM 1476 O O . PRO A 1 199 ? 31.927 6.891 17.494 1.00 86.92 278 PRO A O 1
ATOM 1480 N N . GLU A 1 200 ? 31.281 7.711 19.498 1.00 90.03 279 GLU A N 1
ATOM 1481 C CA . GLU A 1 200 ? 30.273 8.618 18.945 1.00 90.19 279 GLU A CA 1
ATOM 1482 C C . GLU A 1 200 ? 30.911 9.840 18.312 1.00 86.65 279 GLU A C 1
ATOM 1483 O O . GLU A 1 200 ? 30.488 10.273 17.241 1.00 87.93 279 GLU A O 1
ATOM 1489 N N . SER A 1 201 ? 31.913 10.398 18.985 1.00 84.15 280 SER A N 1
ATOM 1490 C CA . SER A 1 201 ? 32.656 11.548 18.467 1.00 82.10 280 SER A CA 1
ATOM 1491 C C . SER A 1 201 ? 33.255 11.234 17.102 1.00 82.58 280 SER A C 1
ATOM 1492 O O . SER A 1 201 ? 33.135 12.043 16.181 1.00 84.62 280 SER A O 1
ATOM 1495 N N . VAL A 1 202 ? 33.873 10.056 16.976 1.00 83.07 281 VAL A N 1
ATOM 1496 C CA . VAL A 1 202 ? 34.435 9.611 15.689 1.00 85.33 281 VAL A CA 1
ATOM 1497 C C . VAL A 1 202 ? 33.348 9.343 14.632 1.00 84.44 281 VAL A C 1
ATOM 1498 O O . VAL A 1 202 ? 33.556 9.630 13.448 1.00 84.80 281 VAL A O 1
ATOM 1502 N N . ILE A 1 203 ? 32.206 8.794 15.052 1.00 79.62 282 ILE A N 1
ATOM 1503 C CA . ILE A 1 203 ? 31.046 8.648 14.162 1.00 75.26 282 ILE A CA 1
ATOM 1504 C C . ILE A 1 203 ? 30.508 10.020 13.699 1.00 71.66 282 ILE A C 1
ATOM 1505 O O . ILE A 1 203 ? 30.113 10.170 12.539 1.00 69.79 282 ILE A O 1
ATOM 1507 N N . GLN A 1 204 ? 30.522 11.010 14.599 1.00 67.87 283 GLN A N 1
ATOM 1508 C CA . GLN A 1 204 ? 30.056 12.380 14.306 1.00 70.87 283 GLN A CA 1
ATOM 1509 C C . GLN A 1 204 ? 30.990 13.138 13.348 1.00 72.39 283 GLN A C 1
ATOM 1510 O O . GLN A 1 204 ? 30.534 13.763 12.388 1.00 75.00 283 GLN A O 1
ATOM 1512 N N . ASN A 1 205 ? 32.291 13.080 13.623 1.00 72.53 284 ASN A N 1
ATOM 1513 C CA . ASN A 1 205 ? 33.319 13.660 12.734 1.00 68.01 284 ASN A CA 1
ATOM 1514 C C . ASN A 1 205 ? 33.366 13.032 11.346 1.00 64.25 284 ASN A C 1
ATOM 1515 O O . ASN A 1 205 ? 33.625 13.718 10.357 1.00 63.74 284 ASN A O 1
ATOM 1520 N N . TYR A 1 206 ? 33.128 11.725 11.289 1.00 63.79 285 TYR A N 1
ATOM 1521 C CA . TYR A 1 206 ? 33.009 10.993 10.028 1.00 65.49 285 TYR A CA 1
ATOM 1522 C C . TYR A 1 206 ? 31.839 11.474 9.172 1.00 68.37 285 TYR A C 1
ATOM 1523 O O . TYR A 1 206 ? 31.954 11.553 7.938 1.00 67.00 285 TYR A O 1
ATOM 1532 N N . ASN A 1 207 ? 30.720 11.779 9.826 1.00 66.94 286 ASN A N 1
ATOM 1533 C CA . ASN A 1 207 ? 29.567 12.336 9.134 1.00 66.17 286 ASN A CA 1
ATOM 1534 C C . ASN A 1 207 ? 29.863 13.731 8.627 1.00 61.71 286 ASN A C 1
ATOM 1535 O O . ASN A 1 207 ? 29.591 14.024 7.466 1.00 63.78 286 ASN A O 1
ATOM 1540 N N . LYS A 1 208 ? 30.440 14.575 9.487 1.00 62.75 287 LYS A N 1
ATOM 1541 C CA . LYS A 1 208 ? 30.934 15.904 9.078 1.00 62.41 287 LYS A CA 1
ATOM 1542 C C . LYS A 1 208 ? 31.911 15.834 7.890 1.00 62.44 287 LYS A C 1
ATOM 1543 O O . LYS A 1 208 ? 31.870 16.695 7.010 1.00 59.97 287 LYS A O 1
ATOM 1546 N N . ALA A 1 209 ? 32.771 14.808 7.873 1.00 60.98 288 ALA A N 1
ATOM 1547 C CA . ALA A 1 209 ? 33.739 14.588 6.785 1.00 59.05 288 ALA A CA 1
ATOM 1548 C C . ALA A 1 209 ? 33.085 14.123 5.498 1.00 60.17 288 ALA A C 1
ATOM 1549 O O . ALA A 1 209 ? 33.520 14.494 4.405 1.00 55.66 288 ALA A O 1
ATOM 1551 N N . LEU A 1 210 ? 32.053 13.290 5.620 1.00 63.70 289 LEU A N 1
ATOM 1552 C CA . LEU A 1 210 ? 31.239 12.905 4.456 1.00 63.79 289 LEU A CA 1
ATOM 1553 C C . LEU A 1 210 ? 30.523 14.105 3.837 1.00 60.42 289 LEU A C 1
ATOM 1554 O O . LEU A 1 210 ? 30.447 14.216 2.612 1.00 57.87 289 LEU A O 1
ATOM 1559 N N . GLN A 1 211 ? 29.991 14.982 4.689 1.00 63.87 290 GLN A N 1
ATOM 1560 C CA . GLN A 1 211 ? 29.377 16.244 4.242 1.00 66.81 290 GLN A CA 1
ATOM 1561 C C . GLN A 1 211 ? 30.383 17.058 3.434 1.00 63.75 290 GLN A C 1
ATOM 1562 O O . GLN A 1 211 ? 30.092 17.461 2.307 1.00 61.53 290 GLN A O 1
ATOM 1568 N N . GLN A 1 212 ? 31.565 17.272 4.016 1.00 61.15 291 GLN A N 1
ATOM 1569 C CA . GLN A 1 212 ? 32.681 17.933 3.323 1.00 60.84 291 GLN A CA 1
ATOM 1570 C C . GLN A 1 212 ? 33.001 17.282 1.981 1.00 56.72 291 GLN A C 1
ATOM 1571 O O . GLN A 1 212 ? 33.151 17.975 0.976 1.00 56.05 291 GLN A O 1
ATOM 1577 N N . LEU A 1 213 ? 33.095 15.953 1.967 1.00 57.83 292 LEU A N 1
ATOM 1578 C CA . LEU A 1 213 ? 33.395 15.223 0.738 1.00 59.61 292 LEU A CA 1
ATOM 1579 C C . LEU A 1 213 ? 32.394 15.545 -0.376 1.00 62.58 292 LEU A C 1
ATOM 1580 O O . LEU A 1 213 ? 32.806 15.820 -1.506 1.00 60.92 292 LEU A O 1
ATOM 1585 N N . GLU A 1 214 ? 31.094 15.514 -0.055 1.00 66.16 293 GLU A N 1
ATOM 1586 C CA . GLU A 1 214 ? 30.036 15.820 -1.039 1.00 63.29 293 GLU A CA 1
ATOM 1587 C C . GLU A 1 214 ? 30.157 17.240 -1.579 1.00 57.82 293 GLU A C 1
ATOM 1588 O O . GLU A 1 214 ? 30.085 17.467 -2.786 1.00 61.44 293 GLU A O 1
ATOM 1594 N N . LYS A 1 215 ? 30.343 18.177 -0.663 1.00 58.09 294 LYS A N 1
ATOM 1595 C CA . LYS A 1 215 ? 30.623 19.573 -0.976 1.00 60.05 294 LYS A CA 1
ATOM 1596 C C . LYS A 1 215 ? 31.783 19.728 -1.990 1.00 61.84 294 LYS A C 1
ATOM 1597 O O . LYS A 1 215 ? 31.656 20.469 -2.967 1.00 59.78 294 LYS A O 1
ATOM 1603 N N . TYR A 1 216 ? 32.878 18.986 -1.792 1.00 59.22 295 TYR A N 1
ATOM 1604 C CA . TYR A 1 216 ? 34.057 19.091 -2.668 1.00 55.08 295 TYR A CA 1
ATOM 1605 C C . TYR A 1 216 ? 33.975 18.305 -3.973 1.00 56.21 295 TYR A C 1
ATOM 1606 O O . TYR A 1 216 ? 34.702 18.632 -4.918 1.00 52.23 295 TYR A O 1
ATOM 1615 N N . LYS A 1 217 ? 33.108 17.288 -4.030 1.00 54.86 296 LYS A N 1
ATOM 1616 C CA . LYS A 1 217 ? 32.983 16.417 -5.212 1.00 57.54 296 LYS A CA 1
ATOM 1617 C C . LYS A 1 217 ? 32.785 17.131 -6.559 1.00 56.54 296 LYS A C 1
ATOM 1618 O O . LYS A 1 217 ? 33.406 16.732 -7.537 1.00 59.11 296 LYS A O 1
ATOM 1622 N N . PRO A 1 218 ? 31.908 18.160 -6.629 1.00 57.83 297 PRO A N 1
ATOM 1623 C CA . PRO A 1 218 ? 31.810 18.906 -7.906 1.00 58.03 297 PRO A CA 1
ATOM 1624 C C . PRO A 1 218 ? 33.145 19.540 -8.376 1.00 55.59 297 PRO A C 1
ATOM 1625 O O . PRO A 1 218 ? 33.471 19.507 -9.560 1.00 50.36 297 PRO A O 1
ATOM 1629 N N . TYR A 1 219 ? 33.907 20.086 -7.436 1.00 58.23 298 TYR A N 1
ATOM 1630 C CA . TYR A 1 219 ? 35.193 20.719 -7.750 1.00 55.66 298 TYR A CA 1
ATOM 1631 C C . TYR A 1 219 ? 36.247 19.720 -8.218 1.00 52.97 298 TYR A C 1
ATOM 1632 O O . TYR A 1 219 ? 36.981 19.994 -9.173 1.00 51.75 298 TYR A O 1
ATOM 1641 N N . GLU A 1 220 ? 36.290 18.556 -7.567 1.00 54.98 299 GLU A N 1
ATOM 1642 C CA . GLU A 1 220 ? 37.176 17.460 -7.973 1.00 54.94 299 GLU A CA 1
ATOM 1643 C C . GLU A 1 220 ? 36.812 16.926 -9.356 1.00 56.62 299 GLU A C 1
ATOM 1644 O O . GLU A 1 220 ? 37.692 16.638 -10.174 1.00 55.44 299 GLU A O 1
ATOM 1650 N N . GLU A 1 221 ? 35.511 16.783 -9.610 1.00 59.94 300 GLU A N 1
ATOM 1651 C CA . GLU A 1 221 ? 35.024 16.299 -10.912 1.00 61.87 300 GLU A CA 1
ATOM 1652 C C . GLU A 1 221 ? 35.364 17.256 -12.050 1.00 57.90 300 GLU A C 1
ATOM 1653 O O . GLU A 1 221 ? 35.741 16.818 -13.137 1.00 58.47 300 GLU A O 1
ATOM 1659 N N . ALA A 1 222 ? 35.213 18.554 -11.788 1.00 58.89 301 ALA A N 1
ATOM 1660 C CA . ALA A 1 222 ? 35.636 19.608 -12.725 1.00 59.73 301 ALA A CA 1
ATOM 1661 C C . ALA A 1 222 ? 37.121 19.500 -13.096 1.00 59.30 301 ALA A C 1
ATOM 1662 O O . ALA A 1 222 ? 37.480 19.597 -14.276 1.00 57.67 301 ALA A O 1
ATOM 1664 N N . LEU A 1 223 ? 37.977 19.281 -12.093 1.00 60.35 302 LEU A N 1
ATOM 1665 C CA . LEU A 1 223 ? 39.406 19.041 -12.344 1.00 59.64 302 LEU A CA 1
ATOM 1666 C C . LEU A 1 223 ? 39.594 17.837 -13.249 1.00 59.46 302 LEU A C 1
ATOM 1667 O O . LEU A 1 223 ? 40.225 17.954 -14.301 1.00 64.38 302 LEU A O 1
ATOM 1672 N N . LEU A 1 224 ? 39.032 16.696 -12.847 1.00 59.07 303 LEU A N 1
ATOM 1673 C CA . LEU A 1 224 ? 39.167 15.445 -13.611 1.00 61.23 303 LEU A CA 1
ATOM 1674 C C . LEU A 1 224 ? 38.594 15.557 -15.032 1.00 62.17 303 LEU A C 1
ATOM 1675 O O . LEU A 1 224 ? 39.185 15.031 -15.974 1.00 63.87 303 LEU A O 1
ATOM 1678 N N . GLN A 1 225 ? 37.470 16.262 -15.182 1.00 64.37 304 GLN A N 1
ATOM 1679 C CA . GLN A 1 225 ? 36.836 16.470 -16.496 1.00 68.21 304 GLN A CA 1
ATOM 1680 C C . GLN A 1 225 ? 37.625 17.422 -17.419 1.00 70.56 304 GLN A C 1
ATOM 1681 O O . GLN A 1 225 ? 37.686 17.195 -18.632 1.00 69.01 304 GLN A O 1
ATOM 1683 N N . ALA A 1 226 ? 38.218 18.475 -16.844 1.00 69.92 305 ALA A N 1
ATOM 1684 C CA . ALA A 1 226 ? 38.925 19.519 -17.614 1.00 64.42 305 ALA A CA 1
ATOM 1685 C C . ALA A 1 226 ? 40.279 19.069 -18.128 1.00 62.63 305 ALA A C 1
ATOM 1686 O O . ALA A 1 226 ? 40.925 18.221 -17.520 1.00 67.21 305 ALA A O 1
ATOM 1688 N N . GLU A 1 227 ? 40.712 19.660 -19.242 1.00 61.63 306 GLU A N 1
ATOM 1689 C CA . GLU A 1 227 ? 42.022 19.359 -19.838 1.00 62.13 306 GLU A CA 1
ATOM 1690 C C . GLU A 1 227 ? 43.159 19.945 -18.978 1.00 59.58 306 GLU A C 1
ATOM 1691 O O . GLU A 1 227 ? 42.962 20.933 -18.270 1.00 61.49 306 GLU A O 1
ATOM 1694 N N . ALA A 1 228 ? 44.332 19.321 -19.043 1.00 57.16 307 ALA A N 1
ATOM 1695 C CA . ALA A 1 228 ? 45.516 19.777 -18.310 1.00 56.33 307 ALA A CA 1
ATOM 1696 C C . ALA A 1 228 ? 46.063 21.018 -19.004 1.00 56.36 307 ALA A C 1
ATO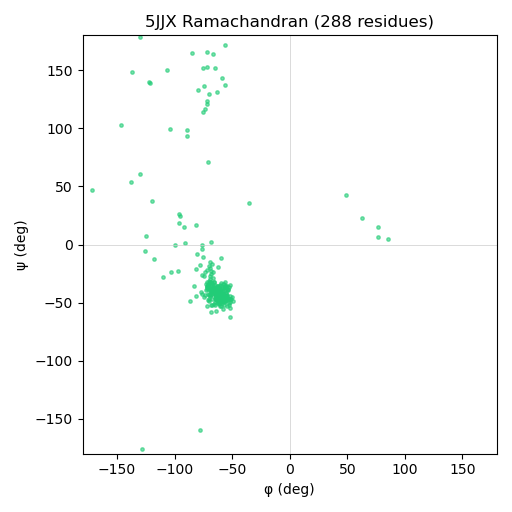M 1697 O O . ALA A 1 228 ? 46.163 20.997 -20.223 1.00 52.90 307 ALA A O 1
ATOM 1699 N N . PRO A 1 229 ? 46.463 22.071 -18.272 1.00 56.17 308 PRO A N 1
ATOM 1700 C CA . PRO A 1 229 ? 46.682 22.065 -16.814 1.00 53.69 308 PRO A CA 1
ATOM 1701 C C . PRO A 1 229 ? 45.513 22.572 -15.950 1.00 52.07 308 PRO A C 1
ATOM 1702 O O . PRO A 1 229 ? 45.723 22.894 -14.777 1.00 43.41 308 PRO A O 1
ATOM 1706 N N . ARG A 1 230 ? 44.298 22.611 -16.518 1.00 50.99 309 ARG A N 1
ATOM 1707 C CA . ARG A 1 230 ? 43.042 22.902 -15.796 1.00 50.36 309 ARG A CA 1
ATOM 1708 C C . ARG A 1 230 ? 43.061 24.143 -14.881 1.00 47.02 309 ARG A C 1
ATOM 1709 O O . ARG A 1 230 ? 42.495 24.140 -13.787 1.00 45.41 309 ARG A O 1
ATOM 1717 N N . LEU A 1 231 ? 43.661 25.221 -15.376 1.00 44.02 310 LEU A N 1
ATOM 1718 C CA . LEU A 1 231 ? 43.898 26.422 -14.576 1.00 46.65 310 LEU A CA 1
ATOM 1719 C C . LEU A 1 231 ? 42.628 27.059 -13.986 1.00 48.26 310 LEU A C 1
ATOM 1720 O O . LEU A 1 231 ? 42.587 27.390 -12.786 1.00 48.97 310 LEU A O 1
ATOM 1725 N N . ALA A 1 232 ? 41.600 27.225 -14.820 1.00 48.24 311 ALA A N 1
ATOM 1726 C CA . ALA A 1 232 ? 40.332 27.827 -14.383 1.00 49.47 311 ALA A CA 1
ATOM 1727 C C . ALA A 1 232 ? 39.645 27.002 -13.307 1.00 46.97 311 ALA A C 1
ATOM 1728 O O . ALA A 1 232 ? 39.082 27.547 -12.354 1.00 51.68 311 ALA A O 1
ATOM 1730 N N . GLU A 1 233 ? 39.726 25.686 -13.444 1.00 49.37 312 GLU A N 1
ATOM 1731 C CA . GLU A 1 233 ? 39.092 24.777 -12.496 1.00 51.26 312 GLU A CA 1
ATOM 1732 C C . GLU A 1 233 ? 39.850 24.808 -11.175 1.00 48.07 312 GLU A C 1
ATOM 1733 O O . GLU A 1 233 ? 39.235 24.767 -10.114 1.00 47.46 312 GLU A O 1
ATOM 1739 N N . TYR A 1 234 ? 41.179 24.921 -11.242 1.00 47.74 313 TYR A N 1
ATOM 1740 C CA . TYR A 1 234 ? 41.984 25.168 -10.034 1.00 45.80 313 TYR A CA 1
ATOM 1741 C C . TYR A 1 234 ? 41.671 26.505 -9.395 1.00 44.12 313 TYR A C 1
ATOM 1742 O O . TYR A 1 234 ? 41.494 26.559 -8.179 1.00 42.78 313 TYR A O 1
ATOM 1751 N N A GLN A 1 235 ? 41.609 27.582 -10.184 0.50 46.18 314 GLN A N 1
ATOM 1752 N N B GLN A 1 235 ? 41.614 27.561 -10.215 0.50 45.83 314 GLN A N 1
ATOM 1753 C CA A GLN A 1 235 ? 41.329 28.910 -9.616 0.50 47.43 314 GLN A CA 1
ATOM 1754 C CA B GLN A 1 235 ? 41.294 28.919 -9.756 0.50 46.85 314 GLN A CA 1
ATOM 1755 C C A GLN A 1 235 ? 39.957 28.958 -8.942 0.50 46.43 314 GLN A C 1
ATOM 1756 C C B GLN A 1 235 ? 39.973 28.964 -8.988 0.50 46.20 314 GLN A C 1
ATOM 1757 O O A GLN A 1 235 ? 39.821 29.553 -7.871 0.50 46.78 314 GLN A O 1
ATOM 1758 O O B GLN A 1 235 ? 39.889 29.561 -7.913 0.50 46.93 314 GLN A O 1
ATOM 1769 N N . ALA A 1 236 ? 38.959 28.307 -9.543 1.00 48.86 315 ALA A N 1
ATOM 1770 C CA . ALA A 1 236 ? 37.623 28.194 -8.916 1.00 48.21 315 ALA A CA 1
ATOM 1771 C C . ALA A 1 236 ? 37.658 27.385 -7.616 1.00 48.01 315 ALA A C 1
ATOM 1772 O O . ALA A 1 236 ? 37.015 27.752 -6.626 1.00 47.63 315 ALA A O 1
ATOM 1774 N N . TYR A 1 237 ? 38.432 26.294 -7.616 1.00 46.81 316 TYR A N 1
ATOM 1775 C CA . TYR A 1 237 ? 38.620 25.497 -6.391 1.00 45.61 316 TYR A CA 1
ATOM 1776 C C . TYR A 1 237 ? 39.294 26.356 -5.308 1.00 44.29 316 TYR A C 1
ATOM 1777 O O . TYR A 1 237 ? 38.873 26.352 -4.147 1.00 43.16 316 TYR A O 1
ATOM 1786 N N . ILE A 1 238 ? 40.341 27.095 -5.689 1.00 46.59 317 ILE A N 1
ATOM 1787 C CA . ILE A 1 238 ? 41.033 27.996 -4.749 1.00 44.92 317 ILE A CA 1
ATOM 1788 C C . ILE A 1 238 ? 40.060 29.041 -4.167 1.00 45.42 317 ILE A C 1
ATOM 1789 O O . ILE A 1 238 ? 40.038 29.232 -2.949 1.00 45.14 317 ILE A O 1
ATOM 1794 N N . ASP A 1 239 ? 39.270 29.701 -5.029 1.00 48.84 318 ASP A N 1
ATOM 1795 C CA . ASP A 1 239 ? 38.195 30.642 -4.577 1.00 51.64 318 ASP A CA 1
ATOM 1796 C C . ASP A 1 239 ? 37.295 29.986 -3.544 1.00 49.58 318 ASP A C 1
ATOM 1797 O O . ASP A 1 239 ? 37.001 30.565 -2.496 1.00 53.35 318 ASP A O 1
ATOM 1802 N N . PHE A 1 240 ? 36.878 28.763 -3.856 1.00 51.25 319 PHE A N 1
ATOM 1803 C CA . PHE A 1 240 ? 35.994 28.001 -2.993 1.00 53.97 319 PHE A CA 1
ATOM 1804 C C . PHE A 1 240 ? 36.640 27.752 -1.638 1.00 56.21 319 PHE A C 1
ATOM 1805 O O . PHE A 1 240 ? 36.059 28.075 -0.604 1.00 53.71 319 PHE A O 1
ATOM 1813 N N . GLU A 1 241 ? 37.870 27.232 -1.636 1.00 55.86 320 GLU A N 1
ATOM 1814 C CA . GLU A 1 241 ? 38.573 27.000 -0.370 1.00 50.69 320 GLU A CA 1
ATOM 1815 C C . GLU A 1 241 ? 38.880 28.297 0.373 1.00 47.92 320 GLU A C 1
ATOM 1816 O O . GLU A 1 241 ? 38.835 28.328 1.597 1.00 44.01 320 GLU A O 1
ATOM 1822 N N . MET A 1 242 ? 39.180 29.372 -0.351 1.00 52.83 321 MET A N 1
ATOM 1823 C CA . MET A 1 242 ? 39.406 30.655 0.317 1.00 56.97 321 MET A CA 1
ATOM 1824 C C . MET A 1 242 ? 38.124 31.247 0.900 1.00 57.10 321 MET A C 1
ATOM 1825 O O . MET A 1 242 ? 38.184 31.903 1.936 1.00 57.42 321 MET A O 1
ATOM 1830 N N . LYS A 1 243 ? 36.978 30.989 0.272 1.00 60.15 322 LYS A N 1
ATOM 1831 C CA . LYS A 1 243 ? 35.691 31.282 0.923 1.00 62.14 322 LYS A CA 1
ATOM 1832 C C . LYS A 1 243 ? 35.550 30.482 2.228 1.00 61.92 322 LYS A C 1
ATOM 1833 O O . LYS A 1 243 ? 35.169 31.043 3.253 1.00 60.78 322 LYS A O 1
ATOM 1837 N N . ILE A 1 244 ? 35.899 29.192 2.195 1.00 61.50 323 ILE A N 1
ATOM 1838 C CA . ILE A 1 244 ? 35.784 28.311 3.375 1.00 59.37 323 ILE A CA 1
ATOM 1839 C C . ILE A 1 244 ? 36.781 28.661 4.502 1.00 62.44 323 ILE A C 1
ATOM 1840 O O . ILE A 1 244 ? 36.448 28.533 5.686 1.00 62.68 323 ILE A O 1
ATOM 1845 N N . GLY A 1 245 ? 37.991 29.089 4.141 1.00 61.12 324 GLY A N 1
ATOM 1846 C CA . GLY A 1 245 ? 38.930 29.686 5.103 1.00 59.50 324 GLY A CA 1
ATOM 1847 C C . GLY A 1 245 ? 39.849 28.805 5.948 1.00 57.75 324 GLY A C 1
ATOM 1848 O O . GLY A 1 245 ? 40.562 29.331 6.806 1.00 56.00 324 GLY A O 1
ATOM 1849 N N . ASP A 1 246 ? 39.854 27.487 5.732 1.00 57.09 325 ASP A N 1
ATOM 1850 C CA . ASP A 1 246 ? 40.783 26.604 6.467 1.00 55.28 325 ASP A CA 1
ATOM 1851 C C . ASP A 1 246 ? 42.187 26.807 5.893 1.00 49.71 325 ASP A C 1
ATOM 1852 O O . ASP A 1 246 ? 42.411 26.523 4.720 1.00 48.20 325 ASP A O 1
ATOM 1857 N N . PRO A 1 247 ? 43.131 27.306 6.706 1.00 49.23 326 PRO A N 1
ATOM 1858 C CA . PRO A 1 247 ? 44.448 27.571 6.110 1.00 50.59 326 PRO A CA 1
ATOM 1859 C C . PRO A 1 247 ? 45.161 26.338 5.523 1.00 49.70 326 PRO A C 1
ATOM 1860 O O . PRO A 1 247 ? 45.796 26.466 4.487 1.00 46.06 326 PRO A O 1
ATOM 1864 N N . ALA A 1 248 ? 45.016 25.169 6.153 1.00 49.36 327 ALA A N 1
ATOM 1865 C CA . ALA A 1 248 ? 45.657 23.943 5.660 1.00 49.25 327 ALA A CA 1
ATOM 1866 C C . ALA A 1 248 ? 45.093 23.554 4.312 1.00 47.24 327 ALA A C 1
ATOM 1867 O O . ALA A 1 248 ? 45.840 23.136 3.419 1.00 43.67 327 ALA A O 1
ATOM 1869 N N . ARG A 1 249 ? 43.780 23.721 4.145 1.00 45.10 328 ARG A N 1
ATOM 1870 C CA . ARG A 1 249 ? 43.117 23.352 2.895 1.00 44.34 328 ARG A CA 1
ATOM 1871 C C . ARG A 1 249 ? 43.428 24.316 1.746 1.00 42.65 328 ARG A C 1
ATOM 1872 O O . ARG A 1 249 ? 43.592 23.897 0.592 1.00 45.10 328 ARG A O 1
ATOM 1880 N N . ILE A 1 250 ? 43.491 25.606 2.063 1.00 42.69 329 ILE A N 1
ATOM 1881 C CA . ILE A 1 250 ? 43.862 26.633 1.093 1.00 41.72 329 ILE A CA 1
ATOM 1882 C C . ILE A 1 250 ? 45.295 26.372 0.610 1.00 40.53 329 ILE A C 1
ATOM 1883 O O . ILE A 1 250 ? 45.569 26.344 -0.592 1.00 38.84 329 ILE A O 1
ATOM 1888 N N . GLN A 1 251 ? 46.203 26.181 1.562 1.00 40.10 330 GLN A N 1
ATOM 1889 C CA . GLN A 1 251 ? 47.576 25.840 1.224 1.00 42.07 330 GLN A CA 1
ATOM 1890 C C . GLN A 1 251 ? 47.621 24.634 0.276 1.00 37.86 330 GLN A C 1
ATOM 1891 O O . GLN A 1 251 ? 48.304 24.677 -0.748 1.00 37.53 330 GLN A O 1
ATOM 1897 N N . LEU A 1 252 ? 46.866 23.583 0.599 1.00 37.71 331 LEU A N 1
ATOM 1898 C CA . LEU A 1 252 ? 46.853 22.357 -0.213 1.00 37.92 331 LEU A CA 1
ATOM 1899 C C . LEU A 1 252 ? 46.392 22.613 -1.650 1.00 37.82 331 LEU A C 1
ATOM 1900 O O . LEU A 1 252 ? 47.013 22.137 -2.606 1.00 34.20 331 LEU A O 1
ATOM 1905 N N . ILE A 1 253 ? 45.300 23.360 -1.818 1.00 39.32 332 ILE A N 1
ATOM 1906 C CA . ILE A 1 253 ? 44.777 23.567 -3.171 1.00 39.56 332 ILE A CA 1
ATOM 1907 C C . ILE A 1 253 ? 45.706 24.425 -4.036 1.00 34.78 332 ILE A C 1
ATOM 1908 O O . ILE A 1 253 ? 45.898 24.130 -5.220 1.00 36.57 332 ILE A O 1
ATOM 1913 N N . PHE A 1 254 ? 46.291 25.469 -3.450 1.00 36.07 333 PHE A N 1
ATOM 1914 C CA . PHE A 1 254 ? 47.363 26.216 -4.124 1.00 36.69 333 PHE A CA 1
ATOM 1915 C C . PHE A 1 254 ? 48.454 25.256 -4.615 1.00 35.80 333 PHE A C 1
ATOM 1916 O O . PHE A 1 254 ? 48.850 25.277 -5.789 1.00 33.35 333 PHE A O 1
ATOM 1924 N N . GLU A 1 255 ? 48.900 24.387 -3.715 1.00 33.11 334 GLU A N 1
ATOM 1925 C CA . GLU A 1 255 ? 49.996 23.462 -4.040 1.00 33.13 334 GLU A CA 1
ATOM 1926 C C . GLU A 1 255 ? 49.612 22.481 -5.148 1.00 32.37 334 GLU A C 1
ATOM 1927 O O . GLU A 1 255 ? 50.398 22.235 -6.049 1.00 30.92 334 GLU A O 1
ATOM 1933 N N . ARG A 1 256 ? 48.388 21.958 -5.108 1.00 34.01 335 ARG A N 1
ATOM 1934 C CA . ARG A 1 256 ? 47.898 21.089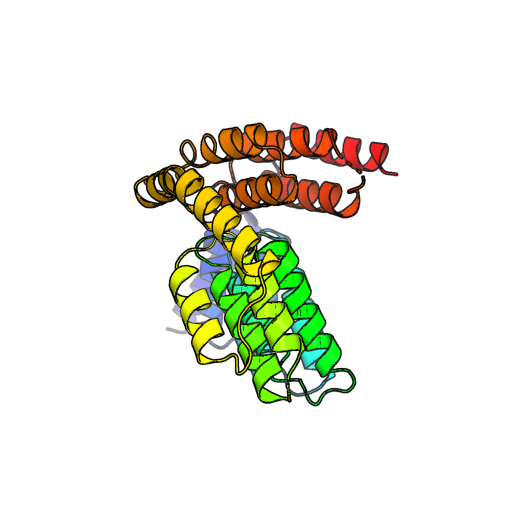 -6.188 1.00 35.39 335 ARG A CA 1
ATOM 1935 C C . ARG A 1 256 ? 47.865 21.839 -7.525 1.00 34.07 335 ARG A C 1
ATOM 1936 O O . ARG A 1 256 ? 48.268 21.322 -8.548 1.00 33.68 335 ARG A O 1
ATOM 1944 N N . ALA A 1 257 ? 47.392 23.077 -7.499 1.00 35.50 336 ALA A N 1
ATOM 1945 C CA .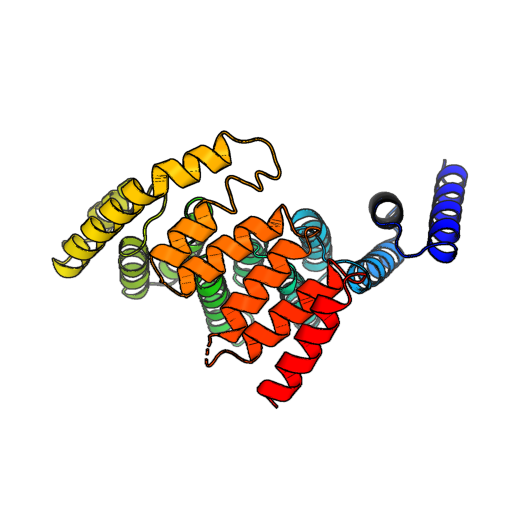 ALA A 1 257 ? 47.329 23.888 -8.721 1.00 35.73 336 ALA A CA 1
ATOM 1946 C C . ALA A 1 257 ? 48.722 24.162 -9.272 1.00 34.12 336 ALA A C 1
ATOM 1947 O O . ALA A 1 257 ? 48.941 24.094 -10.492 1.00 35.40 336 ALA A O 1
ATOM 1949 N N . LEU A 1 258 ? 49.669 24.444 -8.378 1.00 34.09 337 LEU A N 1
ATOM 1950 C CA . LEU A 1 258 ? 51.051 24.747 -8.777 1.00 33.51 337 LEU A CA 1
ATOM 1951 C C . LEU A 1 258 ? 51.836 23.591 -9.368 1.00 33.79 337 LEU A C 1
ATOM 1952 O O . LEU A 1 258 ? 52.757 23.822 -10.148 1.00 33.28 337 LEU A O 1
ATOM 1957 N N . VAL A 1 259 ? 51.479 22.351 -9.026 1.00 35.52 338 VAL A N 1
ATOM 1958 C CA . VAL A 1 259 ? 52.085 21.173 -9.669 1.00 35.80 338 VAL A CA 1
ATOM 1959 C C . VAL A 1 259 ? 51.926 21.240 -11.193 1.00 38.17 338 VAL A C 1
ATOM 1960 O O . VAL A 1 259 ? 52.847 20.903 -11.926 1.00 37.50 338 VAL A O 1
ATOM 1964 N N . GLU A 1 260 ? 50.741 21.640 -11.647 1.00 39.42 339 GLU A N 1
ATOM 1965 C CA . GLU A 1 260 ? 50.421 21.693 -13.071 1.00 41.23 339 GLU A CA 1
ATOM 1966 C C . GLU A 1 260 ? 50.599 23.081 -13.680 1.00 39.55 339 GLU A C 1
ATOM 1967 O O . GLU A 1 260 ? 50.777 23.186 -14.884 1.00 41.58 339 GLU A O 1
ATOM 1973 N N . ASN A 1 261 ? 50.546 24.134 -12.862 1.00 38.67 340 ASN A N 1
ATOM 1974 C CA . ASN A 1 261 ? 50.612 25.523 -13.341 1.00 38.74 340 ASN A CA 1
ATOM 1975 C C . ASN A 1 261 ? 51.795 26.336 -12.785 1.00 39.07 340 ASN A C 1
ATOM 1976 O O . ASN A 1 261 ? 51.681 27.536 -12.543 1.00 38.20 340 ASN A O 1
ATOM 1981 N N . CYS A 1 262 ? 52.938 25.676 -12.645 1.00 38.82 341 CYS A N 1
ATOM 1982 C CA . CYS A 1 262 ? 54.107 26.269 -11.981 1.00 38.68 341 CYS A CA 1
ATOM 1983 C C . CYS A 1 262 ? 54.766 27.410 -12.761 1.00 36.92 341 CYS A C 1
ATOM 1984 O O . CYS A 1 262 ? 55.506 28.211 -12.186 1.00 33.51 341 CYS A O 1
ATOM 1987 N N . LEU A 1 263 ? 54.506 27.474 -14.070 1.00 37.48 342 LEU A N 1
ATOM 1988 C CA . LEU A 1 263 ? 55.004 28.556 -14.925 1.00 39.10 342 LEU A CA 1
ATOM 1989 C C . LEU A 1 263 ? 54.040 29.747 -15.054 1.00 38.79 342 LEU A C 1
ATOM 1990 O O . LEU A 1 263 ? 54.248 30.586 -15.919 1.00 40.54 342 LEU A O 1
ATOM 1995 N N . VAL A 1 264 ? 53.036 29.837 -14.181 1.00 35.43 343 VAL A N 1
ATOM 1996 C CA . VAL A 1 264 ? 52.065 30.938 -14.154 1.00 35.71 343 VAL A CA 1
ATOM 1997 C C . VAL A 1 264 ? 52.390 31.887 -12.988 1.00 33.91 343 VAL A C 1
ATOM 1998 O O . VAL A 1 264 ? 52.009 31.615 -11.843 1.00 35.16 343 VAL A O 1
ATOM 2002 N N . PRO A 1 265 ? 53.075 33.016 -13.276 1.00 35.52 344 PRO A N 1
ATOM 2003 C CA . PRO A 1 265 ? 53.482 33.955 -12.224 1.00 38.77 344 PRO A CA 1
ATOM 2004 C C . PRO A 1 265 ? 52.325 34.471 -11.388 1.00 38.02 344 PRO A C 1
ATOM 2005 O O . PRO A 1 265 ? 52.477 34.632 -10.178 1.00 37.32 344 PRO A O 1
ATOM 2009 N N . ASP A 1 266 ? 51.171 34.705 -12.022 1.00 38.06 345 ASP A N 1
ATOM 2010 C CA . ASP A 1 266 ? 49.960 35.173 -11.300 1.00 39.80 345 ASP A CA 1
ATOM 2011 C C . ASP A 1 266 ? 49.500 34.244 -10.183 1.00 37.93 345 ASP A C 1
ATOM 2012 O O . ASP A 1 266 ? 48.946 34.703 -9.193 1.00 37.67 345 ASP A O 1
ATOM 2017 N N . LEU A 1 267 ? 49.684 32.939 -10.366 1.00 35.36 346 LEU A N 1
ATOM 2018 C CA . LEU A 1 267 ? 49.284 31.964 -9.355 1.00 35.87 346 LEU A CA 1
ATOM 2019 C C . LEU A 1 267 ? 50.200 32.040 -8.126 1.00 33.10 346 LEU A C 1
ATOM 2020 O O . LEU A 1 267 ? 49.743 32.085 -6.994 1.00 34.06 346 LEU A O 1
ATOM 2025 N N . TRP A 1 268 ? 51.507 32.054 -8.366 1.00 33.76 347 TRP A N 1
ATOM 2026 C CA . TRP A 1 268 ? 52.476 32.299 -7.298 1.00 32.23 347 TRP A CA 1
ATOM 2027 C C . TRP A 1 268 ? 52.185 33.611 -6.544 1.00 34.60 347 TRP A C 1
ATOM 2028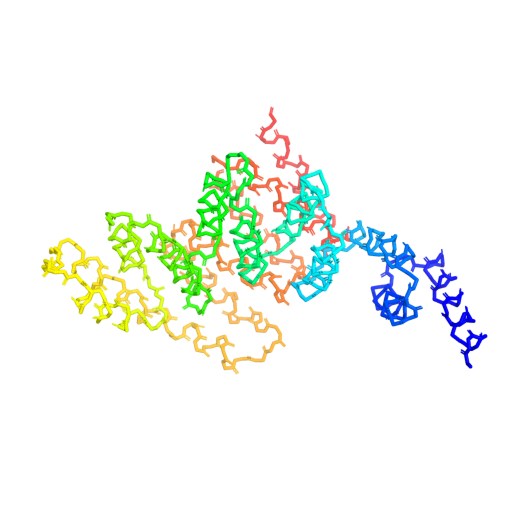 O O . TRP A 1 268 ? 52.217 33.656 -5.305 1.00 34.91 347 TRP A O 1
ATOM 2039 N N . ILE A 1 269 ? 51.895 34.668 -7.301 1.00 34.99 348 ILE A N 1
ATOM 2040 C CA . ILE A 1 269 ? 51.593 35.988 -6.725 1.00 37.02 348 ILE A CA 1
ATOM 2041 C C . ILE A 1 269 ? 50.378 35.916 -5.810 1.00 36.38 348 ILE A C 1
ATOM 2042 O O . ILE A 1 269 ? 50.399 36.472 -4.732 1.00 39.04 348 ILE A O 1
ATOM 2047 N N . ARG A 1 270 ? 49.344 35.197 -6.241 1.00 39.10 349 ARG A N 1
ATOM 2048 C CA . ARG A 1 270 ? 48.141 34.999 -5.432 1.00 38.67 349 ARG A CA 1
ATOM 2049 C C . ARG A 1 270 ? 48.421 34.220 -4.171 1.00 39.73 349 ARG A C 1
ATOM 2050 O O . ARG A 1 270 ? 47.929 34.572 -3.099 1.00 41.18 349 ARG A O 1
ATOM 2058 N N . TYR A 1 271 ? 49.225 33.160 -4.285 1.00 38.51 350 TYR A N 1
ATOM 2059 C CA . TYR A 1 271 ? 49.659 32.414 -3.109 1.00 36.60 350 TYR A CA 1
ATOM 2060 C C . TYR A 1 271 ? 50.451 33.338 -2.168 1.00 38.24 350 TYR A C 1
ATOM 2061 O O . TYR A 1 271 ? 50.240 33.327 -0.954 1.00 41.20 350 TYR A O 1
ATOM 2070 N N . SER A 1 272 ? 51.342 34.148 -2.741 1.00 40.39 351 SER A N 1
ATOM 2071 C CA . SER A 1 272 ? 52.129 35.144 -1.984 1.00 40.51 351 SER A CA 1
ATOM 2072 C C . SER A 1 272 ? 51.254 36.188 -1.269 1.00 42.49 351 SER A C 1
ATOM 2073 O O . SER A 1 272 ? 51.559 36.572 -0.140 1.00 44.52 351 SER A O 1
ATOM 2076 N N . GLN A 1 273 ? 50.177 36.634 -1.916 1.00 43.56 352 GLN A N 1
ATOM 2077 C CA . GLN A 1 273 ? 49.253 37.615 -1.300 1.00 43.89 352 GLN A CA 1
ATOM 2078 C C . GLN A 1 273 ? 48.514 37.013 -0.129 1.00 45.43 352 GLN A C 1
ATOM 2079 O O . GLN A 1 273 ? 48.331 37.675 0.895 1.00 49.27 352 GLN A O 1
ATOM 2085 N N . TYR A 1 274 ? 48.112 35.752 -0.276 1.00 45.96 353 TYR A N 1
ATOM 2086 C CA . TYR A 1 274 ? 47.448 35.023 0.782 1.00 44.60 353 TYR A CA 1
ATOM 2087 C C . TYR A 1 274 ? 48.361 34.843 1.996 1.00 49.24 353 TYR A C 1
ATOM 2088 O O . TYR A 1 274 ? 47.928 35.013 3.143 1.00 47.36 353 TYR A O 1
ATOM 2097 N N . LEU A 1 275 ? 49.620 34.491 1.740 1.00 51.91 354 LEU A N 1
ATOM 2098 C CA . LEU A 1 275 ? 50.615 34.318 2.801 1.00 50.95 354 LEU A CA 1
ATOM 2099 C C . LEU A 1 275 ? 51.028 35.627 3.475 1.00 52.97 354 LEU A C 1
ATOM 2100 O O . LEU A 1 275 ? 51.451 35.609 4.631 1.00 58.92 354 LEU A O 1
ATOM 2105 N N . ASP A 1 276 ? 50.926 36.750 2.758 1.00 57.29 355 ASP A N 1
ATOM 2106 C CA . ASP A 1 276 ? 51.135 38.083 3.351 1.00 63.00 355 ASP A CA 1
ATOM 2107 C C . ASP A 1 276 ? 50.118 38.407 4.450 1.00 66.95 355 ASP A C 1
ATOM 2108 O O . ASP A 1 276 ? 50.361 39.304 5.252 1.00 75.31 355 ASP A O 1
ATOM 2110 N N . ARG A 1 277 ? 48.991 37.690 4.471 1.00 67.31 356 ARG A N 1
ATOM 2111 C CA . ARG A 1 277 ? 47.995 37.782 5.543 1.00 73.76 356 ARG A CA 1
ATOM 2112 C C . ARG A 1 277 ? 48.127 36.701 6.645 1.00 76.20 356 ARG A C 1
ATOM 2113 O O . ARG A 1 277 ? 47.131 36.376 7.294 1.00 74.42 356 ARG A O 1
ATOM 2121 N N . GLN A 1 278 ? 49.333 36.159 6.869 1.00 80.86 357 GLN A N 1
ATOM 2122 C CA . GLN A 1 278 ? 49.555 35.099 7.880 1.00 79.47 357 GLN A CA 1
ATOM 2123 C C . GLN A 1 278 ? 50.710 35.465 8.824 1.00 79.39 357 GLN A C 1
ATOM 2124 O O . GLN A 1 278 ? 51.872 35.123 8.585 1.00 83.81 357 GLN A O 1
ATOM 2130 N N . LYS A 1 280 ? 52.085 33.831 11.199 1.00 70.44 359 LYS A N 1
ATOM 2131 C CA . LYS A 1 280 ? 52.933 33.033 12.080 1.00 68.13 359 LYS A CA 1
ATOM 2132 C C . LYS A 1 280 ? 53.650 31.892 11.319 1.00 68.29 359 LYS A C 1
ATOM 2133 O O . LYS A 1 280 ? 53.865 30.808 11.874 1.00 65.91 359 LYS A O 1
ATOM 2135 N N . VAL A 1 281 ? 54.041 32.138 10.063 1.00 60.25 360 VAL A N 1
ATOM 2136 C CA . VAL A 1 281 ? 54.532 31.056 9.192 1.00 55.74 360 VAL A CA 1
ATOM 2137 C C . VAL A 1 281 ? 55.769 31.452 8.354 1.00 48.43 360 VAL A C 1
ATOM 2138 O O . VAL A 1 281 ? 55.797 31.281 7.128 1.00 42.14 360 VAL A O 1
ATOM 2142 N N . LYS A 1 282 ? 56.803 31.941 9.036 1.00 41.77 361 LYS A N 1
ATOM 2143 C CA . LYS A 1 282 ? 58.043 32.396 8.372 1.00 43.70 361 LYS A CA 1
ATOM 2144 C C . LYS A 1 282 ? 58.665 31.359 7.434 1.00 40.74 361 LYS A C 1
ATOM 2145 O O . LYS A 1 282 ? 58.957 31.662 6.289 1.00 40.28 361 LYS A O 1
ATOM 2151 N N . ASP A 1 283 ? 58.876 30.146 7.934 1.00 39.27 362 ASP A N 1
ATOM 2152 C CA . ASP A 1 283 ? 59.544 29.105 7.152 1.00 40.54 362 ASP A CA 1
ATOM 2153 C C . ASP A 1 283 ? 58.758 28.786 5.883 1.00 37.25 362 ASP A C 1
ATOM 2154 O O . ASP A 1 283 ? 59.349 28.654 4.803 1.00 33.82 362 ASP A O 1
ATOM 2159 N N . LEU A 1 284 ? 57.436 28.677 6.019 1.00 34.56 363 LEU A N 1
ATOM 2160 C CA . LEU A 1 284 ? 56.558 28.418 4.880 1.00 36.61 363 LEU A CA 1
ATOM 2161 C C . LEU A 1 284 ? 56.622 29.540 3.850 1.00 35.27 363 LEU A C 1
ATOM 2162 O O . LEU A 1 284 ? 56.781 29.289 2.656 1.00 34.11 363 LEU A O 1
ATOM 2167 N N . VAL A 1 285 ? 56.505 30.771 4.325 1.00 34.12 364 VAL A N 1
ATOM 2168 C CA . VAL A 1 285 ? 56.503 31.951 3.450 1.00 33.63 364 VAL A CA 1
ATOM 2169 C C . VAL A 1 285 ? 57.784 32.016 2.624 1.00 32.12 364 VAL A C 1
ATOM 2170 O O . VAL A 1 285 ? 57.738 32.199 1.409 1.00 31.82 364 VAL A O 1
ATOM 2174 N N . LEU A 1 286 ? 58.926 31.858 3.283 1.00 29.28 365 LEU A N 1
ATOM 2175 C CA . LEU A 1 286 ? 60.206 31.981 2.590 1.00 31.34 365 LEU A CA 1
ATOM 2176 C C . LEU A 1 286 ? 60.479 30.804 1.642 1.00 31.07 365 LEU A C 1
ATOM 2177 O O . LEU A 1 286 ? 61.030 31.004 0.574 1.00 29.66 365 LEU A O 1
ATOM 2182 N N . SER A 1 287 ? 60.050 29.596 2.002 1.00 31.27 366 SER A N 1
ATOM 2183 C CA . SER A 1 287 ? 60.226 28.456 1.111 1.00 32.81 366 SER A CA 1
ATOM 2184 C C . SER A 1 287 ? 59.365 28.599 -0.162 1.00 30.62 366 SER A C 1
ATOM 2185 O O . SER A 1 287 ? 59.811 28.246 -1.261 1.00 29.99 366 SER A O 1
ATOM 2188 N N . VAL A 1 288 ? 58.144 29.107 0.004 1.00 29.58 367 VAL A N 1
ATOM 2189 C CA . VAL A 1 288 ? 57.228 29.337 -1.116 1.00 30.32 367 VAL A CA 1
ATOM 2190 C C . VAL A 1 288 ? 57.813 30.377 -2.075 1.00 30.67 367 VAL A C 1
ATOM 2191 O O . VAL A 1 288 ? 57.843 30.141 -3.289 1.00 29.69 367 VAL A O 1
ATOM 2195 N N . HIS A 1 289 ? 58.301 31.501 -1.547 1.00 28.89 368 HIS A N 1
ATOM 2196 C CA . HIS A 1 289 ? 58.944 32.502 -2.408 1.00 29.70 368 HIS A CA 1
ATOM 2197 C C . HIS A 1 289 ? 60.200 32.016 -3.134 1.00 28.04 368 HIS A C 1
ATOM 2198 O O . HIS A 1 289 ? 60.424 32.357 -4.296 1.00 28.33 368 HIS A O 1
ATOM 2205 N N . ASN A 1 290 ? 61.023 31.215 -2.473 1.00 29.57 369 ASN A N 1
ATOM 2206 C CA . ASN A 1 290 ? 62.168 30.635 -3.166 1.00 27.86 369 ASN A CA 1
ATOM 2207 C C . ASN A 1 290 ? 61.721 29.773 -4.351 1.00 27.94 369 ASN A C 1
ATOM 2208 O O . ASN A 1 290 ? 62.274 29.867 -5.440 1.00 27.80 369 ASN A O 1
ATOM 2213 N N . ARG A 1 291 ? 60.705 28.941 -4.126 1.00 27.69 370 ARG A N 1
ATOM 2214 C CA . ARG A 1 291 ? 60.175 28.069 -5.179 1.00 27.85 370 ARG A CA 1
ATOM 2215 C C . ARG A 1 291 ? 59.574 28.922 -6.299 1.00 28.36 370 ARG A C 1
ATOM 2216 O O . ARG A 1 291 ? 59.810 28.645 -7.471 1.00 27.58 370 ARG A O 1
ATOM 2224 N N . ALA A 1 292 ? 58.863 29.996 -5.934 1.00 28.56 371 ALA A N 1
ATOM 2225 C CA . ALA A 1 292 ? 58.310 30.929 -6.933 1.00 28.41 371 ALA A CA 1
ATOM 2226 C C . ALA A 1 292 ? 59.367 31.488 -7.875 1.00 29.03 371 ALA A C 1
ATOM 2227 O O . ALA A 1 292 ? 59.171 31.461 -9.089 1.00 28.69 371 ALA A O 1
ATOM 2229 N N . ILE A 1 293 ? 60.494 31.966 -7.341 1.00 28.81 372 ILE A N 1
ATOM 2230 C CA . ILE A 1 293 ? 61.546 32.512 -8.187 1.00 28.49 372 ILE A CA 1
ATOM 2231 C C . ILE A 1 293 ? 62.331 31.458 -8.956 1.00 29.28 372 ILE A C 1
ATOM 2232 O O . ILE A 1 293 ? 62.914 31.783 -9.969 1.00 29.55 372 ILE A O 1
ATOM 2237 N N . ARG A 1 294 ? 62.356 30.214 -8.482 1.00 29.97 373 ARG A N 1
ATOM 2238 C CA . ARG A 1 294 ? 62.984 29.137 -9.244 1.00 29.85 373 ARG A CA 1
ATOM 2239 C C . ARG A 1 294 ? 62.137 28.732 -10.449 1.00 30.15 373 ARG A C 1
ATOM 2240 O O . ARG A 1 294 ? 62.684 28.379 -11.482 1.00 32.96 373 ARG A O 1
ATOM 2248 N N . ASN A 1 295 ? 60.819 28.805 -10.300 1.00 29.99 374 ASN A N 1
ATOM 2249 C CA . ASN A 1 295 ? 59.877 28.479 -11.374 1.00 29.46 374 ASN A CA 1
ATOM 2250 C C . ASN A 1 295 ? 59.626 29.632 -12.359 1.00 31.95 374 ASN A C 1
ATOM 2251 O O . ASN A 1 295 ? 59.451 29.381 -13.552 1.00 30.68 374 ASN A O 1
ATOM 2256 N N . CYS A 1 296 ? 59.613 30.869 -11.850 1.00 32.28 375 CYS A N 1
ATOM 2257 C CA . CYS A 1 296 ? 59.322 32.082 -12.633 1.00 32.36 375 CYS A CA 1
ATOM 2258 C C . CYS A 1 296 ? 60.387 33.156 -12.406 1.00 30.53 375 CYS A C 1
ATOM 2259 O O . CYS A 1 296 ? 60.089 34.253 -11.897 1.00 31.73 375 CYS A O 1
ATOM 2262 N N . PRO A 1 297 ? 61.651 32.837 -12.749 1.00 30.32 376 PRO A N 1
ATOM 2263 C CA . PRO A 1 297 ? 62.732 33.746 -12.401 1.00 31.50 376 PRO A CA 1
ATOM 2264 C C . PRO A 1 297 ? 62.715 35.078 -13.131 1.00 32.22 376 PRO A C 1
ATOM 2265 O O . PRO A 1 297 ? 63.368 35.991 -12.672 1.00 31.00 376 PRO A O 1
ATOM 2269 N N . TRP A 1 298 ? 61.976 35.198 -14.237 1.00 32.46 377 TRP A N 1
ATOM 2270 C CA . TRP A 1 298 ? 61.879 36.453 -14.973 1.00 35.81 377 TRP A CA 1
ATOM 2271 C C . TRP A 1 298 ? 60.888 37.456 -14.364 1.00 34.70 377 TRP A C 1
ATOM 2272 O O . TRP A 1 298 ? 60.832 38.593 -14.818 1.00 34.29 377 TRP A O 1
ATOM 2283 N N . THR A 1 299 ? 60.105 37.035 -13.362 1.00 33.81 378 THR A N 1
ATOM 2284 C CA . THR A 1 299 ? 59.062 37.876 -12.758 1.00 32.63 378 THR A CA 1
ATOM 2285 C C . THR A 1 299 ? 59.656 38.689 -11.602 1.00 32.60 378 THR A C 1
ATOM 2286 O O . THR A 1 299 ? 59.784 38.190 -10.465 1.00 29.82 378 THR A O 1
ATOM 2290 N N . VAL A 1 300 ? 59.986 39.951 -11.888 1.00 29.35 379 VAL A N 1
ATOM 2291 C CA . VAL A 1 300 ? 60.537 40.858 -10.871 1.00 31.36 379 VAL A CA 1
ATOM 2292 C C . VAL A 1 300 ? 59.669 40.964 -9.615 1.00 29.02 379 VAL A C 1
ATOM 2293 O O . VAL A 1 300 ? 60.216 41.032 -8.507 1.00 28.98 379 VAL A O 1
ATOM 2297 N N . ALA A 1 301 ? 58.330 40.993 -9.775 1.00 28.63 380 ALA A N 1
ATOM 2298 C CA . ALA A 1 301 ? 57.415 41.091 -8.632 1.00 28.62 380 ALA A CA 1
ATOM 2299 C C . ALA A 1 301 ? 57.602 39.978 -7.585 1.00 28.60 380 ALA A C 1
ATOM 2300 O O . ALA A 1 301 ? 57.440 40.211 -6.369 1.00 29.94 380 ALA A O 1
ATOM 2302 N N . LEU A 1 302 ? 57.908 38.770 -8.051 1.00 28.35 381 LEU A N 1
ATOM 2303 C CA . LEU A 1 302 ? 58.171 37.646 -7.139 1.00 28.51 381 LEU A CA 1
ATOM 2304 C C . LEU A 1 302 ? 59.488 37.789 -6.377 1.00 27.60 381 LEU A C 1
ATOM 2305 O O . LEU A 1 302 ? 59.556 37.420 -5.208 1.00 28.32 381 LEU A O 1
ATOM 2310 N N . TRP A 1 303 ? 60.520 38.298 -7.030 1.00 29.15 382 TRP A N 1
ATOM 2311 C CA . TRP A 1 303 ? 61.784 38.634 -6.334 1.00 29.20 382 TRP A CA 1
ATOM 2312 C C . TRP A 1 303 ? 61.554 39.751 -5.342 1.00 28.45 382 TRP A C 1
ATOM 2313 O O . TRP A 1 303 ? 62.071 39.701 -4.236 1.00 28.82 382 TRP A O 1
ATOM 2324 N N . SER A 1 304 ? 60.792 40.777 -5.732 1.00 29.05 383 SER A N 1
ATOM 2325 C CA . SER A 1 304 ? 60.459 41.877 -4.804 1.00 29.01 383 SER A CA 1
ATOM 2326 C C . SER A 1 304 ? 59.718 41.365 -3.581 1.00 29.95 383 SER A C 1
ATOM 2327 O O . SER A 1 304 ? 60.093 41.656 -2.433 1.00 30.22 383 SER A O 1
ATOM 2330 N N . ARG A 1 305 ? 58.684 40.569 -3.838 1.00 27.74 384 ARG A N 1
ATOM 2331 C CA . ARG A 1 305 ? 57.917 39.929 -2.787 1.00 28.74 384 ARG A CA 1
ATOM 2332 C C . ARG A 1 305 ? 58.760 39.042 -1.865 1.00 29.19 384 ARG A C 1
ATOM 2333 O O . ARG A 1 305 ? 58.559 39.062 -0.652 1.00 28.68 384 ARG A O 1
ATOM 2341 N N . TYR A 1 306 ? 59.690 38.265 -2.436 1.00 27.37 385 TYR A N 1
ATOM 2342 C CA . TYR A 1 306 ? 60.600 37.429 -1.638 1.00 28.58 385 TYR A CA 1
ATOM 2343 C C . TYR A 1 306 ? 61.403 38.317 -0.669 1.00 28.19 385 TYR A C 1
ATOM 2344 O O . TYR A 1 306 ? 61.473 38.040 0.534 1.00 28.56 385 TYR A O 1
ATOM 2353 N N . LEU A 1 307 ? 62.010 39.380 -1.190 1.00 28.16 386 LEU A N 1
ATOM 2354 C CA . LEU A 1 307 ? 62.829 40.260 -0.339 1.00 29.00 386 LEU A CA 1
ATOM 2355 C C . LEU A 1 307 ? 62.041 41.064 0.694 1.00 29.49 386 LEU A C 1
ATOM 2356 O O . LEU A 1 307 ? 62.540 41.303 1.800 1.00 27.76 386 LEU A O 1
ATOM 2361 N N . LEU A 1 308 ? 60.821 41.463 0.347 1.00 29.08 387 LEU A N 1
ATOM 2362 C CA . LEU A 1 308 ? 59.912 42.085 1.315 1.00 31.75 387 LEU A CA 1
ATOM 2363 C C . LEU A 1 308 ? 59.529 41.106 2.430 1.00 33.19 387 LEU A C 1
ATOM 2364 O O . LEU A 1 308 ? 59.502 41.477 3.603 1.00 33.96 387 LEU A O 1
ATOM 2369 N N . ALA A 1 309 ? 59.272 39.853 2.068 1.00 31.07 388 ALA A N 1
ATOM 2370 C CA . ALA A 1 309 ? 58.973 38.811 3.052 1.00 32.97 388 ALA A CA 1
ATOM 2371 C C . ALA A 1 309 ? 60.126 38.553 4.014 1.00 34.06 388 ALA A C 1
ATOM 2372 O O . ALA A 1 309 ? 59.919 38.402 5.224 1.00 33.16 388 ALA A O 1
ATOM 2374 N N . MET A 1 310 ? 61.342 38.530 3.489 1.00 33.80 389 MET A N 1
ATOM 2375 C CA . MET A 1 310 ? 62.522 38.379 4.346 1.00 37.79 389 MET A CA 1
ATOM 2376 C C . MET A 1 310 ? 62.668 39.526 5.334 1.00 36.32 389 MET A C 1
ATOM 2377 O O . MET A 1 310 ? 62.991 39.310 6.500 1.00 36.42 389 MET A O 1
ATOM 2382 N N . GLU A 1 311 ? 62.463 40.748 4.855 1.00 33.90 390 GLU A N 1
ATOM 2383 C CA . GLU A 1 311 ? 62.464 41.915 5.727 1.00 37.77 390 GLU A CA 1
ATOM 2384 C C . GLU A 1 311 ? 61.372 41.782 6.800 1.00 39.49 390 GLU A C 1
ATOM 2385 O O . GLU A 1 311 ? 61.654 41.901 7.981 1.00 38.36 390 GLU A O 1
ATOM 2391 N N . ARG A 1 312 ? 60.138 41.531 6.362 1.00 42.09 391 ARG A N 1
ATOM 2392 C CA . ARG A 1 312 ? 58.965 41.443 7.238 1.00 47.11 391 ARG A CA 1
ATOM 2393 C C . ARG A 1 312 ? 59.154 40.426 8.369 1.00 50.36 391 ARG A C 1
ATOM 2394 O O . ARG A 1 312 ? 58.694 40.663 9.479 1.00 49.40 391 ARG A O 1
ATOM 2402 N N . HIS A 1 313 ? 59.844 39.316 8.082 1.00 50.65 392 HIS A N 1
ATOM 2403 C CA . HIS A 1 313 ? 60.058 38.219 9.044 1.00 53.44 392 HIS A CA 1
ATOM 2404 C C . HIS A 1 313 ? 61.425 38.208 9.755 1.00 57.20 392 HIS A C 1
ATOM 2405 O O . HIS A 1 313 ? 61.666 37.336 10.592 1.00 61.56 392 HIS A O 1
ATOM 2412 N N . GLY A 1 314 ? 62.297 39.172 9.445 1.00 59.39 393 GLY A N 1
ATOM 2413 C CA . GLY A 1 314 ? 63.703 39.145 9.862 1.00 62.33 393 GLY A CA 1
ATOM 2414 C C . GLY A 1 314 ? 63.946 38.805 11.321 1.00 67.94 393 GLY A C 1
ATOM 2415 O O . GLY A 1 314 ? 64.682 39.502 12.012 1.00 76.39 393 GLY A O 1
#

InterPro domains:
  IPR000504 RNA recognition motif domain [PF00076] (706-774)
  IPR000504 RNA recognition motif domain [PF00076] (803-871)
  IPR000504 RNA recognition motif domain [PS50102] (704-782)
  IPR000504 RNA recognition motif domain [PS50102] (801-878)
  IPR000504 RNA recognition motif domain [SM00360] (705-778)
  IPR000504 RNA recognition motif domain [SM00360] (802-874)
  IPR003107 HAT (Half-A-TPR) repeat [SM00386] (126-158)
  IPR003107 HAT (Half-A-TPR) repeat [SM00386] (164-195)
  IPR003107 HAT (Half-A-TPR) repeat [SM00386] (201-237)
  IPR003107 HAT (Half-A-TPR) repeat [SM00386] (324-356)
  IPR003107 HAT (Half-A-TPR) repeat [SM00386] (359-391)
  IPR003107 HAT (Half-A-TPR) repeat [SM00386] (394-430)
  IPR003107 HAT (Half-A-TPR) repeat [SM00386] (487-520)
  IPR008669 LSM-interacting domain [PF05391] (944-962)
  IPR011990 Tetratricopeptide-like helical domain superfamily [G3DSA:1.25.40.10] (101-279)
  IPR011990 Tetratricopeptide-like helical domain superfamily [G3DSA:1.25.40.10] (304-613)
  IPR011990 Tetratricopeptide-like helical domain superfamily [SSF48452] (102-582)
  IPR012677 Nucleotide-binding alpha-beta plait domain superfamily [G3DSA:3.30.70.330] (679-792)
  IPR012677 Nucleotide-binding alpha-beta plait domain superfamily [G3DSA:3.30.70.330] (793-890)
  IPR034217 SART3, RNA recognition motif 1 [cd12391] (705-778)

CATH classification: 1.25.40.1040

B-factor: mean 47.5, std 14.28, range [26.55, 93.04]

Solvent-accessible surface area: 15450 Å² total; per-residue (Å²): 112,70,85,64,55,90,62,91,3,50,47,18,62,80,65,18,93,128,71,66,151,44,73,100,4,9,22,60,12,16,137,45,3,90,152,72,43,42,105,102,88,5,94,87,13,15,84,118,3,5,130,42,35,14,7,67,40,90,33,4,24,70,8,0,78,30,21,45,97,65,26,170,82,32,121,47,36,91,108,7,13,87,18,0,51,77,1,25,140,9,29,23,1,7,60,2,13,48,57,0,0,66,20,1,52,59,5,74,75,82,210,46,6,57,114,53,0,59,50,0,6,61,92,0,13,103,44,0,1,44,14,2,80,92,0,22,45,0,7,64,24,10,9,122,17,6,54,86,87,90,76,80,108,2,58,52,5,6,69,98,0,0,47,24,4,0,66,97,1,99,64,2,52,61,81,2,53,96,108,14,110,104,118,33,58,145,75,9,28,58,74,20,77,65,0,48,125,45,15,110,84,0,36,74,60,11,109,41,9,110,94,19,111,63,68,52,65,73,50,12,50,45,2,0,66,40,4,47,137,70,41,59,83,52,13,4,59,13,4,0,10,23,0,0,70,60,4,23,136,40,48,102,0,1,34,58,0,3,78,18,4,51,154,75,127,52,92,121,44,0,35,53,2,2,55,26,2,16,63,12,9,63,240,27,119,47,0,107,51,64,38,111,94,0,81,135,127,46,94

Foldseek 3Di:
DVVVLVVVLVVLVVVCVVPVPPLVSLVVNLVSCVVVVVVVVNVVSLVSSLVQAQDALVSLVVVLVVQLVVQDDPVSLVVSVVSLVSNCLQFLHLPSLLVLLVSLVVVCVDVCSVVSNVVSLVVNCLQCCQPAERNVVSLVSSLVVQVVPDDVVNVVSLLVSLLHAHPPNVVSQVVCCVPDPDHDDPVSVVSNVVRVVVNVVCVVLVVQCVPDDPPSLVSLVVVLVVVVVVPDVSVNVNSLRSSCSGVVLPLVSLVVVLVVCVPHVCLPVNLSSLVSNCSSHVVDVVSVVSNVVSVVVVD

Sequence (299 aa):
EEEKNQLEIERLEEQLSINVYDYNCHVDLIRLLRLEGELTKVRMARQKMSEIFPLTEELWLEWLHDEISMAQDGLDREHVYDLFEKAVKDYIICPNIWLEYGQYSSVGGIGQKGGLEKVRSVFERALSSVGLHMTKGLALWEAYREFESAIVLEKVHSLFRRQLAIPLYDMEATFAEYEEWSEDPIPESVIQNYNKALQQLEKYKPYEEALLQAEAPRLAEYQQAYIDFEMKIGDPARIQLIFERALVENCLVPDLWIRYSQYLDRQKVKDLVLSVHNRAIRNCPWTVALWSRYLLAMERHG

Organism: Homo sapiens (NCBI:txid9606)

Nearest PDB structures (foldseek):
  5jjx-assembly1_A  TM=1.003E+00  e=1.492E-39  Homo sapiens
  5ctq-assembly2_C  TM=9.898E-01  e=6.196E-34  Homo sapiens
  7y4i-assembly1_A  TM=3.340E-01  e=2.082E-03  Arabidopsis thaliana
  7y4i-assembly1_B  TM=3.275E-01  e=4.610E-03  Arabidopsis thaliana
  3hym-assembly10_L  TM=2.708E-01  e=5.227E-02  Homo sapiens

GO terms:
  GO:0005634 nucleus (C, IDA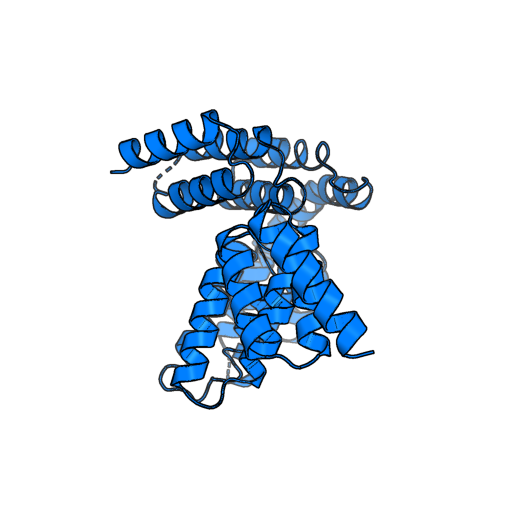)
  GO:0030674 protein-macromolecule adaptor activity (F, IDA)
  GO:0051252 regulation of RNA metabolic process (P, IDA)
  GO:0010468 regulation of gene expression (P, IDA)
  GO:0005654 nucleoplasm (C, IDA)
  GO:0015030 Cajal body (C, IDA)
  GO:0030621 U4 snRNA binding (F, IDA)
  GO:0030624 U6atac snRNA binding (F, IDA)
  GO:0017070 U6 snRNA binding (F, IDA)
  GO:0042393 histone binding (F, IDA)
  GO:0005691 U6atac snRNP (C, IDA)
  GO:0071001 U4/U6 snRNP (C, IDA)
  GO:0006334 nucleosome assembly (P, IDA)
  GO:0000244 spliceosomal tri-snRNP complex assembly (P, IDA)
  GO:0000387 spliceosomal snRNP assembly (P, IDA)
  GO:0000398 mRNA splicing, via spliceosome (P, IDA)
  GO:0005737 cytoplasm (C, EXP)
  GO:0016607 nuclear speck (C, EXP)
  GO:0005515 protein binding (F, IPI)
  GO:1990381 ubiquitin-specific protease binding (F, IPI)